Protein 3LKW (pdb70)

Nearest PDB structures (foldseek):
  3lkw-assembly1_A  TM=1.005E+00  e=9.565E-41  Dengue virus 1 Singapore/S275/1990
  3l6p-assembly1_A  TM=9.968E-01  e=8.324E-35  Dengue virus 1 Singapore/S275/1990
  8co8-assembly1_A-2  TM=8.434E-01  e=1.915E-23  West Nile virus
  2wv9-assembly1_A  TM=9.018E-01  e=1.411E-21  Murray valley encephalitis virus (strain MVE-1-51)
  2ggv-assembly1_B  TM=8.976E-01  e=1.347E-19  West Nile virus

GO terms:
  GO:0039714 cytoplasmic viral factory (C, IDA)
  GO:0046762 viral budding from endoplasmic reticulum membrane (P, IDA)
  GO:0033650 host cell mitochondrion (C, EXP)
  GO:0042025 host cell nucleus (C, EXP)
  GO:0044167 host cell endoplasmic reticulum membrane (C, EXP)
  GO:0055036 virion membrane (C, EXP)
  GO:0005576 extracellular region (C, EXP)
  GO:0030430 host cell cytoplasm (C, EXP)

Solvent-accessible surface area: 12874 Å² total; per-residue (Å²): 203,73,40,49,8,23,10,80,69,29,19,120,42,48,36,86,113,163,18,116,87,42,42,123,70,96,65,118,125,66,58,101,67,154,112,68,54,129,105,128,154,159,180,179,157,61,41,48,79,3,0,0,36,0,14,77,155,45,188,186,28,116,67,19,48,0,0,0,0,5,50,117,23,8,0,0,0,0,44,91,19,9,162,21,33,26,0,41,37,136,72,142,142,35,101,51,66,89,49,12,103,100,84,9,0,1,0,2,60,24,20,3,50,3,140,9,81,42,80,77,46,78,20,0,0,0,2,1,0,17,45,84,131,130,45,84,23,5,23,6,23,6,41,82,37,137,67,109,173,47,95,43,6,14,0,58,14,114,39,130,120,14,2,14,0,0,0,0,0,16,118,118,23,114,4,1,0,0,9,12,53,34,107,96,55,150,96,57,51,57,32,0,22,9,5,41,8,176,13,50,156,168,56,139,165,107,161,64,180,139,222

Foldseek 3Di:
DPLQKEKDAAFAFDDDPPFAEDDPDDFWDWDADPVGDIDGDPPDPAPDWHKIFIWGQDDVGTWGQAMWTDDPRKTKFFCVSDVQPWYDYPNDTWGWDDHDPVLRMTMTPDWAAADDADDQRAWKWFQFDAPPDHTGTYIYHWHWDDDPPDIWTKTFDDGDRNRWHGFIAHNGSGTNATWDDWDADPVGTTITTRRDDDHDDDDDDDDDDDD

B-factor: mean 39.84, std 14.78, range [11.15, 86.65]

Organism: Dengue virus type 1 (strain Nauru/West Pac/1974) (NCBI:txid11059)

Secondary structure (DSSP, 8-state):
--S-EEEEEEE-----TT-EE-SS-----EEE-TTS-EEE----SSPPPEEEEEEEEETTEEEEEEEEEEETTEEEE-HHHHTT--EEETTEEE-EEEEETTTTEEEESSS--------TT--EEEEE--TTS--EEEEE--EEEEETTEEEEEE-----TT-TT-EEE-TTS-EEEES--EEE-TTS-EEEE-B--PPP-----------

Sequence (211 aa):
HMADLSLEKAAEVSWEEEAEHSGASHNILVEVQDDGTMKIKVLWDTPSPGIYRILQRGLLGRSQVGVGVFQEGVFHTMMWHVTRRGAVLMYQGKRLEPSWASVKKDLISYGGGWRFQGSWNAGEEVQVIAVEPGKNPKNVQTAPGTFKTPEGEVGAIALDFKPGTAGSPIVNREGKIVGLYGNGVVTTSGTYVSAIAQAKASQEGPLPEIEDE

Radius of gyration: 18.78 Å; Cα contacts (8 Å, |Δi|>4): 498; chains: 1; bounding box: 47×60×68 Å

Structure (mmCIF, N/CA/C/O backbone):
data_3LKW
#
_entry.id   3LKW
#
_cell.length_a   56.868
_cell.length_b   60.893
_cell.length_c   160.616
_cell.angle_alpha   90.00
_cell.angle_beta   90.00
_cell.angle_gamma   90.00
#
_symmetry.space_group_name_H-M   'I 2 2 2'
#
loop_
_entity.id
_entity.type
_entity.pdbx_description
1 polymer 'fusion protein of nonstructural protein 2B and nonstructural protein 3'
2 non-polymer 'CHLORIDE ION'
3 non-polymer 'CADMIUM ION'
4 non-polymer 'SULFATE ION'
5 non-polymer GLYCEROL
6 water water
#
loop_
_atom_site.group_PDB
_atom_site.id
_atom_site.type_symbol
_atom_site.label_atom_id
_atom_site.label_alt_id
_atom_site.label_comp_id
_atom_site.label_asym_id
_atom_site.label_entity_id
_atom_site.label_seq_id
_atom_site.pdbx_PDB_ins_code
_atom_site.Cartn_x
_atom_site.Cartn_y
_atom_site.Cartn_z
_atom_site.occupancy
_atom_site.B_iso_or_equiv
_atom_site.auth_seq_id
_atom_site.auth_comp_id
_atom_site.auth_asym_id
_atom_site.auth_atom_id
_atom_site.pdbx_PDB_model_num
ATOM 1 N N . HIS A 1 3 ? -24.013 -35.957 41.132 1.00 44.61 3 HIS A N 1
ATOM 2 C CA . HIS A 1 3 ? -23.052 -35.861 42.224 1.00 41.70 3 HIS A CA 1
ATOM 3 C C . HIS A 1 3 ? -21.769 -36.618 41.898 1.00 46.60 3 HIS A C 1
ATOM 4 O O . HIS A 1 3 ? -21.750 -37.474 41.014 1.00 47.72 3 HIS A O 1
ATOM 11 N N . MET A 1 4 ? -20.699 -36.296 42.618 1.00 47.57 4 MET A N 1
ATOM 12 C CA . MET A 1 4 ? -19.411 -36.945 42.407 1.00 47.97 4 MET A CA 1
ATOM 13 C C . MET A 1 4 ? -18.563 -36.173 41.402 1.00 48.44 4 MET A C 1
ATOM 14 O O . MET A 1 4 ? -18.074 -36.738 40.423 1.00 50.40 4 MET A O 1
ATOM 16 N N . ALA A 1 5 ? -18.392 -34.878 41.650 1.00 47.42 5 ALA A N 1
ATOM 17 C CA . ALA A 1 5 ? -17.603 -34.027 40.767 1.00 44.16 5 ALA A CA 1
ATOM 18 C C . ALA A 1 5 ? -17.468 -34.647 39.381 1.00 41.97 5 ALA A C 1
ATOM 19 O O . ALA A 1 5 ? -16.360 -34.808 38.868 1.00 40.89 5 ALA A O 1
ATOM 21 N N . ASP A 1 6 ? -18.601 -34.992 38.779 1.00 37.28 6 ASP A N 1
ATOM 22 C CA . ASP A 1 6 ? -18.611 -35.605 37.433 1.00 33.84 6 ASP A CA 1
ATOM 23 C C . ASP A 1 6 ? -18.358 -34.600 36.297 1.00 32.51 6 ASP A C 1
ATOM 24 O O . ASP A 1 6 ? -18.221 -35.002 35.160 1.00 30.75 6 ASP A O 1
ATOM 29 N N . LEU A 1 7 ? -18.345 -33.296 36.584 1.00 30.46 7 LEU A N 1
ATOM 30 C CA . LEU A 1 7 ? -18.109 -32.276 35.526 1.00 28.95 7 LEU A CA 1
ATOM 31 C C . LEU A 1 7 ? -16.691 -31.660 35.579 1.00 28.38 7 LEU A C 1
ATOM 32 O O . LEU A 1 7 ? -16.253 -31.335 36.660 1.00 30.08 7 LEU A O 1
ATOM 37 N N . SER A 1 8 ? -16.034 -31.478 34.430 1.00 26.15 8 SER A N 1
ATOM 38 C CA . SER A 1 8 ? -14.721 -30.871 34.350 1.00 27.42 8 SER A CA 1
ATOM 39 C C . SER A 1 8 ? -14.685 -29.954 33.198 1.00 25.91 8 SER A C 1
ATOM 40 O O . SER A 1 8 ? -15.550 -30.027 32.337 1.00 25.27 8 SER A O 1
ATOM 43 N N . LEU A 1 9 ? -13.685 -29.064 33.167 1.00 26.84 9 LEU A N 1
ATOM 44 C CA . LEU A 1 9 ? -13.562 -28.045 32.162 1.00 27.34 9 LEU A CA 1
ATOM 45 C C . LEU A 1 9 ? -12.330 -28.189 31.357 1.00 29.57 9 LEU A C 1
ATOM 46 O O . LEU A 1 9 ? -11.304 -28.604 31.877 1.00 31.84 9 LEU A O 1
ATOM 51 N N . GLU A 1 10 ? -12.408 -27.795 30.108 1.00 29.11 10 GLU A N 1
ATOM 52 C CA . GLU A 1 10 ? -11.253 -27.819 29.271 1.00 33.02 10 GLU A CA 1
ATOM 53 C C . GLU A 1 10 ? -11.248 -26.644 28.321 1.00 31.24 10 GLU A C 1
ATOM 54 O O . GLU A 1 10 ? -12.213 -26.444 27.587 1.00 31.67 10 GLU A O 1
ATOM 60 N N . LYS A 1 11 ? -10.163 -25.881 28.300 1.00 30.48 11 LYS A N 1
ATOM 61 C CA . LYS A 1 11 ? -10.105 -24.690 27.483 1.00 31.04 11 LYS A CA 1
ATOM 62 C C . LYS A 1 11 ? -10.146 -25.006 26.020 1.00 31.78 11 LYS A C 1
ATOM 63 O O . LYS A 1 11 ? -9.580 -26.004 25.597 1.00 32.45 11 LYS A O 1
ATOM 69 N N . ALA A 1 12 ? -10.854 -24.194 25.229 1.00 31.59 12 ALA A N 1
ATOM 70 C CA . ALA A 1 12 ? -11.018 -24.470 23.808 1.00 33.55 12 ALA A CA 1
ATOM 71 C C . ALA A 1 12 ? -10.691 -23.271 22.951 1.00 34.37 12 ALA A C 1
ATOM 72 O O . ALA A 1 12 ? -10.354 -23.437 21.812 1.00 35.26 12 ALA A O 1
ATOM 74 N N . ALA A 1 13 ? -10.832 -22.054 23.457 1.00 34.39 13 ALA A N 1
ATOM 75 C CA . ALA A 1 13 ? -10.697 -20.858 22.576 1.00 35.14 13 ALA A CA 1
ATOM 76 C C . ALA A 1 13 ? -10.638 -19.586 23.389 1.00 36.21 13 ALA A C 1
ATOM 77 O O . ALA A 1 13 ? -10.919 -19.615 24.604 1.00 35.42 13 ALA A O 1
ATOM 79 N N . GLU A 1 14 ? -10.313 -18.483 22.705 1.00 37.55 14 GLU A N 1
ATOM 80 C CA . GLU A 1 14 ? -10.396 -17.127 23.293 1.00 39.00 14 GLU A CA 1
ATOM 81 C C . GLU A 1 14 ? -11.540 -16.372 22.648 1.00 37.44 14 GLU A C 1
ATOM 82 O O . GLU A 1 14 ? -11.999 -16.749 21.563 1.00 36.88 14 GLU A O 1
ATOM 88 N N . VAL A 1 15 ? -12.048 -15.362 23.348 1.00 34.92 15 VAL A N 1
ATOM 89 C CA . VAL A 1 15 ? -13.193 -14.609 22.891 1.00 34.23 15 VAL A CA 1
ATOM 90 C C . VAL A 1 15 ? -12.695 -13.472 21.949 1.00 36.59 15 VAL A C 1
ATOM 91 O O . VAL A 1 15 ? -11.843 -12.691 22.358 1.00 35.72 15 VAL A O 1
ATOM 95 N N . SER A 1 16 ? -13.230 -13.370 20.736 1.00 37.38 16 SER A N 1
ATOM 96 C CA . SER A 1 16 ? -12.984 -12.217 19.864 1.00 39.92 16 SER A CA 1
ATOM 97 C C . SER A 1 16 ? -13.991 -12.214 18.751 1.00 40.23 16 SER A C 1
ATOM 98 O O . SER A 1 16 ? -14.601 -13.255 18.454 1.00 39.55 16 SER A O 1
ATOM 101 N N . TRP A 1 17 ? -14.223 -11.028 18.191 1.00 40.43 17 TRP A N 1
ATOM 102 C CA . TRP A 1 17 ? -14.914 -10.850 16.927 1.00 41.44 17 TRP A CA 1
ATOM 103 C C . TRP A 1 17 ? -13.965 -11.228 15.798 1.00 44.57 17 TRP A C 1
ATOM 104 O O . TRP A 1 17 ? -12.751 -11.012 15.918 1.00 46.57 17 TRP A O 1
ATOM 11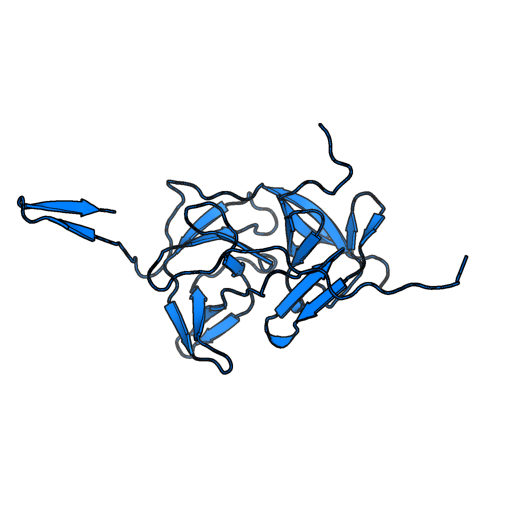5 N N . GLU A 1 18 ? -14.487 -11.834 14.730 1.00 46.12 18 GLU A N 1
ATOM 116 C CA . GLU A 1 18 ? -13.683 -12.204 13.586 1.00 48.71 18 GLU A CA 1
ATOM 117 C C . GLU A 1 18 ? -14.205 -11.454 12.395 1.00 49.50 18 GLU A C 1
ATOM 118 O O . GLU A 1 18 ? -15.323 -11.690 11.955 1.00 48.71 18 GLU A O 1
ATOM 124 N N . GLU A 1 19 ? -13.394 -10.542 11.869 1.00 51.72 19 GLU A N 1
ATOM 125 C CA . GLU A 1 19 ? -13.781 -9.747 10.710 1.00 54.73 19 GLU A CA 1
ATOM 126 C C . GLU A 1 19 ? -13.653 -10.555 9.424 1.00 54.84 19 GLU A C 1
ATOM 127 O O . GLU A 1 19 ? -12.656 -10.449 8.709 1.00 56.42 19 GLU A O 1
ATOM 133 N N . GLU A 1 20 ? -14.669 -11.362 9.136 1.00 54.60 20 GLU A N 1
ATOM 134 C CA . GLU A 1 20 ? -14.671 -12.196 7.941 1.00 54.62 20 GLU A CA 1
ATOM 135 C C . GLU A 1 20 ? -15.400 -13.510 8.197 1.00 53.01 20 GLU A C 1
ATOM 136 O O . GLU A 1 20 ? -15.771 -14.219 7.261 1.00 52.15 20 GLU A O 1
ATOM 142 N N . ALA A 1 21 ? -15.603 -13.828 9.471 1.00 50.42 21 ALA A N 1
ATOM 143 C CA . ALA A 1 21 ? -16.291 -15.055 9.855 1.00 48.27 21 ALA A CA 1
ATOM 144 C C . ALA A 1 21 ? -17.509 -15.299 8.971 1.00 46.85 21 ALA A C 1
ATOM 145 O O . ALA A 1 21 ? -18.097 -14.360 8.435 1.00 43.94 21 ALA A O 1
ATOM 147 N N . GLU A 1 22 ? -17.881 -16.566 8.822 1.00 44.95 22 GLU A N 1
ATOM 148 C CA . GLU A 1 22 ? -19.024 -16.935 8.002 1.00 45.53 22 GLU A CA 1
ATOM 149 C C . GLU A 1 22 ? -20.297 -16.258 8.532 1.00 43.75 22 GLU A C 1
ATOM 150 O O . GLU A 1 22 ? -20.444 -16.152 9.753 1.00 43.19 22 GLU A O 1
ATOM 156 N N . HIS A 1 23 ? -21.188 -15.801 7.648 1.00 41.18 23 HIS A N 1
ATOM 157 C CA . HIS A 1 23 ? -22.512 -15.316 8.053 1.00 40.98 23 HIS A CA 1
ATOM 158 C C . HIS A 1 23 ? -23.486 -16.479 7.902 1.00 41.67 23 HIS A C 1
ATOM 159 O O . HIS A 1 23 ? -23.369 -17.267 6.965 1.00 41.05 23 HIS A O 1
ATOM 166 N N . SER A 1 24 ? -24.477 -16.582 8.768 1.00 42.58 24 SER A N 1
ATOM 167 C CA . SER A 1 24 ? -25.495 -17.594 8.525 1.00 45.24 24 SER A CA 1
ATOM 168 C C . SER A 1 24 ? -26.808 -17.076 8.993 1.00 46.46 24 SER A C 1
ATOM 169 O O . SER A 1 24 ? -26.865 -16.342 9.986 1.00 47.49 24 SER A O 1
ATOM 172 N N . GLY A 1 25 ? -27.872 -17.438 8.277 1.00 48.12 25 GLY A N 1
ATOM 173 C CA . GLY A 1 25 ? -29.248 -16.953 8.566 1.00 49.18 25 GLY A CA 1
ATOM 174 C C . GLY A 1 25 ? -30.032 -16.644 7.288 1.00 49.99 25 GLY A C 1
ATOM 175 O O . GLY A 1 25 ? -29.454 -16.440 6.219 1.00 50.32 25 GLY A O 1
ATOM 176 N N . ALA A 1 26 ? -31.355 -16.604 7.379 1.00 50.76 26 ALA A N 1
ATOM 177 C CA . ALA A 1 26 ? -32.161 -16.226 6.200 1.00 52.03 26 ALA A CA 1
ATOM 178 C C . ALA A 1 26 ? -31.983 -14.752 5.721 1.00 52.34 26 ALA A C 1
ATOM 179 O O . ALA A 1 26 ? -32.513 -14.375 4.661 1.00 52.90 26 ALA A O 1
ATOM 181 N N . SER A 1 27 ? -31.240 -13.939 6.486 1.00 51.58 27 SER A N 1
ATOM 182 C CA . SER A 1 27 ? -31.175 -12.502 6.222 1.00 50.09 27 SER A CA 1
ATOM 183 C C . SER A 1 27 ? -30.133 -11.769 7.036 1.00 48.91 27 SER A C 1
ATOM 184 O O . SER A 1 27 ? -29.645 -12.263 8.074 1.00 49.70 27 SER A O 1
ATOM 187 N N . HIS A 1 28 ? -29.854 -10.548 6.570 1.00 46.55 28 HIS A N 1
ATOM 188 C CA . HIS A 1 28 ? -28.706 -9.735 6.938 1.00 43.09 28 HIS A CA 1
ATOM 189 C C . HIS A 1 28 ? -29.165 -8.318 7.250 1.00 41.70 28 HIS A C 1
ATOM 190 O O . HIS A 1 28 ? -30.087 -7.838 6.622 1.00 40.64 28 HIS A O 1
ATOM 197 N N . ASN A 1 29 ? -28.558 -7.690 8.261 1.00 38.82 29 ASN A N 1
ATOM 198 C CA . ASN A 1 29 ? -28.889 -6.308 8.618 1.00 37.14 29 ASN A CA 1
ATOM 199 C C . ASN A 1 29 ? -27.662 -5.503 8.392 1.00 36.08 29 ASN A C 1
ATOM 200 O O . ASN A 1 29 ? -26.640 -5.816 8.957 1.00 34.67 29 ASN A O 1
ATOM 205 N N . ILE A 1 30 ? -27.748 -4.509 7.507 1.00 35.20 30 ILE A N 1
ATOM 206 C CA . ILE A 1 30 ? -26.556 -3.784 7.039 1.00 35.73 30 ILE A CA 1
ATOM 207 C C . ILE A 1 30 ? -26.829 -2.259 7.173 1.00 35.17 30 ILE A C 1
ATOM 208 O O . ILE A 1 30 ? -27.844 -1.730 6.690 1.00 34.82 30 ILE A O 1
ATOM 213 N N . LEU A 1 31 ? -25.970 -1.596 7.920 1.00 34.85 31 LEU A N 1
ATOM 214 C CA . LEU A 1 31 ? -26.195 -0.164 8.193 1.00 34.33 31 LEU A CA 1
ATOM 215 C C . LEU A 1 31 ? -25.555 0.577 7.056 1.00 32.08 31 LEU A C 1
ATOM 216 O O . LEU A 1 31 ? -24.375 0.414 6.831 1.00 32.18 31 LEU A O 1
ATOM 221 N N . VAL A 1 32 ? -26.329 1.392 6.360 1.00 33.64 32 VAL A N 1
ATOM 222 C CA . VAL A 1 32 ? -25.786 2.181 5.232 1.00 34.69 32 VAL A CA 1
ATOM 223 C C . VAL A 1 32 ? -25.758 3.693 5.594 1.00 36.05 32 VAL A C 1
ATOM 224 O O . VAL A 1 32 ? -26.720 4.213 6.162 1.00 37.59 32 VAL A O 1
ATOM 228 N N . GLU A 1 33 ? -24.663 4.381 5.279 1.00 37.88 33 GLU A N 1
ATOM 229 C CA . GLU A 1 33 ? -24.592 5.824 5.495 1.00 40.96 33 GLU A CA 1
ATOM 230 C C . GLU A 1 33 ? -24.650 6.509 4.142 1.00 41.69 33 GLU A C 1
ATOM 231 O O . GLU A 1 33 ? -23.833 6.235 3.259 1.00 40.92 33 GLU A O 1
ATOM 237 N N . VAL A 1 34 ? -25.625 7.372 3.994 1.00 42.73 34 VAL A N 1
ATOM 238 C CA . VAL A 1 34 ? -25.780 8.152 2.794 1.00 46.60 34 VAL A CA 1
ATOM 239 C C . VAL A 1 34 ? -25.330 9.601 3.068 1.00 48.92 34 VAL A C 1
ATOM 240 O O . VAL A 1 34 ? -25.730 10.177 4.058 1.00 48.51 34 VAL A O 1
ATOM 244 N N . GLN A 1 35 ? -24.521 10.183 2.194 1.00 52.61 35 GLN A N 1
ATOM 245 C CA . GLN A 1 35 ? -24.173 11.620 2.321 1.00 56.93 35 GLN A CA 1
ATOM 246 C C . GLN A 1 35 ? -24.791 12.525 1.273 1.00 58.80 35 GLN A C 1
ATOM 247 O O . GLN A 1 35 ? -25.065 12.093 0.133 1.00 60.48 35 GLN A O 1
ATOM 253 N N . ASP A 1 36 ? -24.988 13.793 1.654 1.00 62.12 36 ASP A N 1
ATOM 254 C CA . ASP A 1 36 ? -25.205 14.924 0.696 1.00 63.34 36 ASP A CA 1
ATOM 255 C C . ASP A 1 36 ? -24.322 14.872 -0.579 1.00 63.39 36 ASP A C 1
ATOM 256 O O . ASP A 1 36 ? -24.844 14.963 -1.696 1.00 63.95 36 ASP A O 1
ATOM 261 N N . ASP A 1 37 ? -23.012 14.674 -0.428 1.00 63.51 37 ASP A N 1
ATOM 262 C CA . ASP A 1 37 ? -22.109 14.662 -1.588 1.00 64.23 37 ASP A CA 1
ATOM 263 C C . ASP A 1 37 ? -22.384 13.545 -2.625 1.00 64.37 37 ASP A C 1
ATOM 264 O O . ASP A 1 37 ? -21.745 13.484 -3.685 1.00 64.36 37 ASP A O 1
ATOM 269 N N . GLY A 1 38 ? -23.355 12.682 -2.331 1.00 64.84 38 GLY A N 1
ATOM 270 C CA . GLY A 1 38 ? -23.727 11.586 -3.245 1.00 64.94 38 GLY A CA 1
ATOM 271 C C . GLY A 1 38 ? -23.026 10.254 -2.988 1.00 64.96 38 GLY A C 1
ATOM 272 O O . GLY A 1 38 ? -23.210 9.282 -3.744 1.00 65.55 38 GLY A O 1
ATOM 273 N N . THR A 1 39 ? -22.216 10.208 -1.931 1.00 63.77 39 THR A N 1
ATOM 274 C CA . THR A 1 39 ? -21.546 8.995 -1.532 1.00 63.07 39 THR A CA 1
ATOM 275 C C . THR A 1 39 ? -22.529 8.138 -0.712 1.00 61.64 39 THR A C 1
ATOM 276 O O . THR A 1 39 ? -23.356 8.658 0.042 1.00 60.90 39 THR A O 1
ATOM 280 N N . MET A 1 40 ? -22.461 6.829 -0.931 1.00 59.81 40 MET A N 1
ATOM 281 C CA . MET A 1 40 ? -23.120 5.870 -0.092 1.00 58.20 40 MET A CA 1
ATOM 282 C C . MET A 1 40 ? -22.031 4.927 0.375 1.00 57.63 40 MET A C 1
ATOM 283 O O . MET A 1 40 ? -21.182 4.527 -0.401 1.00 57.75 40 MET A O 1
ATOM 288 N N . LYS A 1 41 ? -22.051 4.599 1.657 1.00 56.92 41 LYS A N 1
ATOM 289 C CA . LYS A 1 41 ? -21.001 3.813 2.301 1.00 56.97 41 LYS A CA 1
ATOM 290 C C . LYS A 1 41 ? -21.665 2.711 3.131 1.00 56.10 41 LYS A C 1
ATOM 291 O O . LYS A 1 41 ? -22.672 2.968 3.789 1.00 53.98 41 LYS A O 1
ATOM 297 N N . ILE A 1 42 ? -21.094 1.510 3.131 1.00 56.25 42 ILE A N 1
ATOM 298 C CA . ILE A 1 42 ? -21.402 0.556 4.198 1.00 57.69 42 ILE A CA 1
ATOM 299 C C . ILE A 1 42 ? -20.693 1.022 5.491 1.00 58.67 42 ILE A C 1
ATOM 300 O O . ILE A 1 42 ? -19.475 1.253 5.479 1.00 58.83 42 ILE A O 1
ATOM 305 N N . LYS A 1 43 ? -21.442 1.193 6.587 1.00 59.65 43 LYS A N 1
ATOM 306 C CA . LYS A 1 43 ? -20.840 1.665 7.858 1.00 60.95 43 LYS A CA 1
ATOM 307 C C . LYS A 1 43 ? -20.111 0.565 8.651 1.00 61.96 43 LYS A C 1
ATOM 308 O O . LYS A 1 43 ? -20.393 -0.635 8.513 1.00 62.77 43 LYS A O 1
ATOM 314 N N . VAL A 1 63 ? 3.065 -10.449 33.107 1.00 37.35 63 VAL A N 1
ATOM 315 C CA . VAL A 1 63 ? 2.632 -11.024 34.483 1.00 36.94 63 VAL A CA 1
ATOM 316 C C . VAL A 1 63 ? 1.666 -12.184 34.340 1.00 36.35 63 VAL A C 1
ATOM 317 O O . VAL A 1 63 ? 0.672 -12.072 33.625 1.00 38.31 63 VAL A O 1
ATOM 321 N N . LEU A 1 64 ? 1.927 -13.290 35.032 1.00 35.91 64 LEU A N 1
ATOM 322 C CA . LEU A 1 64 ? 0.926 -14.375 35.120 1.00 35.58 64 LEU A CA 1
ATOM 323 C C . LEU A 1 64 ? -0.019 -14.077 36.291 1.00 34.27 64 LEU A C 1
ATOM 324 O O . LEU A 1 64 ? 0.451 -13.897 37.399 1.00 33.24 64 LEU A O 1
ATOM 329 N N . TRP A 1 65 ? -1.325 -14.036 36.062 1.00 31.31 65 TRP A N 1
ATOM 330 C CA . TRP A 1 65 ? -2.292 -13.860 37.155 1.00 30.95 65 TRP A CA 1
ATOM 331 C C . TRP A 1 65 ? -2.718 -15.224 37.697 1.00 31.14 65 TRP A C 1
ATOM 332 O O . TRP A 1 65 ? -2.791 -16.225 36.945 1.00 32.04 65 TRP A O 1
ATOM 343 N N . ASP A 1 66 ? -2.930 -15.281 38.997 1.00 29.57 66 ASP A N 1
ATOM 344 C CA . ASP A 1 66 ? -3.413 -16.462 39.735 1.00 33.01 66 ASP A CA 1
ATOM 345 C C . ASP A 1 66 ? -4.935 -16.484 39.566 1.00 34.69 66 ASP A C 1
ATOM 346 O O . ASP A 1 66 ? -5.681 -16.268 40.507 1.00 38.11 66 ASP A O 1
ATOM 351 N N . THR A 1 67 ? -5.388 -16.761 38.371 1.00 35.37 67 THR A N 1
ATOM 352 C CA . THR A 1 67 ? -6.779 -16.739 38.066 1.00 37.24 67 THR A CA 1
ATOM 353 C C . THR A 1 67 ? -6.912 -17.630 36.806 1.00 36.98 67 THR A C 1
ATOM 354 O O . THR A 1 67 ? -6.007 -17.681 35.952 1.00 36.40 67 THR A O 1
ATOM 358 N N . PRO A 1 68 ? -7.999 -18.357 36.692 1.00 36.37 68 PRO A N 1
ATOM 359 C CA . PRO A 1 68 ? -8.197 -19.221 35.548 1.00 35.25 68 PRO A CA 1
ATOM 360 C C . PRO A 1 68 ? -8.059 -18.452 34.264 1.00 34.67 68 PRO A C 1
ATOM 361 O O . PRO A 1 68 ? -8.518 -17.368 34.161 1.00 33.02 68 PRO A O 1
ATOM 365 N N . SER A 1 69 ? -7.405 -19.026 33.288 1.00 34.60 69 SER A N 1
ATOM 366 C CA . SER A 1 69 ? -7.203 -18.337 32.053 1.00 35.92 69 SER A CA 1
ATOM 367 C C . SER A 1 69 ? -8.508 -17.967 31.382 1.00 36.93 69 SER A C 1
ATOM 368 O O . SER A 1 69 ? -9.373 -18.785 31.235 1.00 37.35 69 SER A O 1
ATOM 371 N N . PRO A 1 70 ? -8.626 -16.725 30.984 1.00 37.09 70 PRO A N 1
ATOM 372 C CA . PRO A 1 70 ? -9.838 -16.212 30.379 1.00 37.09 70 PRO A CA 1
ATOM 373 C C . PRO A 1 70 ? -10.135 -16.904 29.082 1.00 37.24 70 PRO A C 1
ATOM 374 O O . PRO A 1 70 ? -9.202 -17.120 28.345 1.00 36.17 70 PRO A O 1
ATOM 378 N N . GLY A 1 71 ? -11.381 -17.248 28.816 1.00 27.31 71 GLY A N 1
ATOM 379 C CA . GLY A 1 71 ? -11.668 -17.758 27.488 1.00 27.62 71 GLY A CA 1
ATOM 380 C C . GLY A 1 71 ? -12.917 -18.616 27.452 1.00 28.31 71 GLY A C 1
ATOM 381 O O . GLY A 1 71 ? -13.806 -18.472 28.291 1.00 25.91 71 GLY A O 1
ATOM 382 N N . ILE A 1 72 ? -12.984 -19.514 26.475 1.00 27.65 72 ILE A N 1
ATOM 383 C CA . ILE A 1 72 ? -14.114 -20.390 26.328 1.00 26.71 72 ILE A CA 1
ATOM 384 C C . ILE A 1 72 ? -13.722 -21.832 26.617 1.00 28.14 72 ILE A C 1
ATOM 385 O O . ILE A 1 72 ? -12.735 -22.290 26.125 1.00 27.31 72 ILE A O 1
ATOM 390 N N . TYR A 1 73 ? -14.518 -22.512 27.416 1.00 25.35 73 TYR A N 1
ATOM 391 C CA . TYR A 1 73 ? -14.246 -23.851 27.893 1.00 26.66 73 TYR A CA 1
ATOM 392 C C . TYR A 1 73 ? -15.372 -24.851 27.623 1.00 27.14 73 TYR A C 1
ATOM 393 O O . TYR A 1 73 ? -16.516 -24.500 27.682 1.00 25.01 73 TYR A O 1
ATOM 402 N N . ARG A 1 74 ? -15.032 -26.098 27.342 1.00 26.16 74 ARG A N 1
ATOM 403 C CA . ARG A 1 74 ? -16.035 -27.151 27.186 1.00 24.72 74 ARG A CA 1
ATOM 404 C C . ARG A 1 74 ? -16.333 -27.655 28.543 1.00 24.10 74 ARG A C 1
ATOM 405 O O . ARG A 1 74 ? -15.421 -27.801 29.386 1.00 26.55 74 ARG A O 1
ATOM 413 N N . ILE A 1 75 ? -17.575 -27.999 28.793 1.00 23.42 75 ILE A N 1
ATOM 414 C CA . ILE A 1 75 ? -17.966 -28.609 30.058 1.00 23.02 75 ILE A CA 1
ATOM 415 C C . ILE A 1 75 ? -18.208 -30.087 29.761 1.00 25.17 75 ILE A C 1
ATOM 416 O O . ILE A 1 75 ? -19.061 -30.373 28.905 1.00 24.25 75 ILE A O 1
ATOM 421 N N . LEU A 1 76 ? -17.556 -30.993 30.516 1.00 25.71 76 LEU A N 1
ATOM 422 C CA . LEU A 1 76 ? -17.422 -32.400 30.148 1.00 26.65 76 LEU A CA 1
ATOM 423 C C . LEU A 1 76 ? -17.888 -33.285 31.282 1.00 27.92 76 LEU A C 1
ATOM 424 O O . LEU A 1 76 ? -17.542 -33.056 32.452 1.00 28.79 76 LEU A O 1
ATOM 429 N N . GLN A 1 77 ? -18.672 -34.315 30.958 1.00 27.69 77 GLN A N 1
ATOM 430 C CA . GLN A 1 77 ? -19.190 -35.184 31.940 1.00 29.08 77 GLN A CA 1
ATOM 431 C C . GLN A 1 77 ? -18.510 -36.543 31.636 1.00 31.80 77 GLN A C 1
ATOM 432 O O . GLN A 1 77 ? -18.517 -36.975 30.515 1.00 31.19 77 GLN A O 1
ATOM 438 N N . ARG A 1 78 ? -17.972 -37.196 32.647 1.00 34.10 78 ARG A N 1
ATOM 439 C CA . ARG A 1 78 ? -17.275 -38.438 32.427 1.00 39.27 78 ARG A CA 1
ATOM 440 C C . ARG A 1 78 ? -18.304 -39.544 32.639 1.00 40.24 78 ARG A C 1
ATOM 441 O O . ARG A 1 78 ? -18.961 -39.591 33.698 1.00 38.02 78 ARG A O 1
ATOM 449 N N . GLY A 1 79 ? -18.503 -40.363 31.617 1.00 42.44 79 GLY A N 1
ATOM 450 C CA . GLY A 1 79 ? -19.113 -41.654 31.883 1.00 46.39 79 GLY A CA 1
ATOM 451 C C . GLY A 1 79 ? -18.278 -42.792 31.299 1.00 48.78 79 GLY A C 1
ATOM 452 O O . GLY A 1 79 ? -17.032 -42.703 31.204 1.00 47.65 79 GLY A O 1
ATOM 453 N N . LEU A 1 80 ? -19.001 -43.840 30.895 1.00 51.02 80 LEU A N 1
ATOM 454 C CA . LEU A 1 80 ? -18.441 -45.039 30.279 1.00 53.01 80 LEU A CA 1
ATOM 455 C C . LEU A 1 80 ? -17.914 -44.784 28.877 1.00 53.48 80 LEU A C 1
ATOM 456 O O . LEU A 1 80 ? -16.943 -45.441 28.459 1.00 54.86 80 LEU A O 1
ATOM 461 N N . LEU A 1 81 ? -18.441 -43.834 28.133 1.00 52.36 81 LEU A N 1
ATOM 462 C CA . LEU A 1 81 ? -17.888 -43.650 26.789 1.00 51.71 81 LEU A CA 1
ATOM 463 C C . LEU A 1 81 ? -16.701 -42.695 26.717 1.00 50.28 81 LEU A C 1
ATOM 464 O O . LEU A 1 81 ? -16.166 -42.423 25.673 1.00 49.75 81 LEU A O 1
ATOM 469 N N . GLY A 1 82 ? -16.296 -42.233 27.871 1.00 49.31 82 GLY A N 1
ATOM 470 C CA . GLY A 1 82 ? -15.242 -41.224 27.979 1.00 48.33 82 GLY A CA 1
ATOM 471 C C . GLY A 1 82 ? -15.865 -39.901 28.455 1.00 46.78 82 GLY A C 1
ATOM 472 O O . GLY A 1 82 ? -16.755 -39.902 29.345 1.00 48.43 82 GLY A O 1
ATOM 473 N N . ARG A 1 83 ? -15.421 -38.771 27.896 1.00 42.98 83 ARG A N 1
ATOM 474 C CA . ARG A 1 83 ? -15.912 -37.495 28.402 1.00 39.98 83 ARG A CA 1
ATOM 475 C C . ARG A 1 83 ? -16.845 -36.937 27.370 1.00 37.88 83 ARG A C 1
ATOM 476 O O . ARG A 1 83 ? -16.476 -36.773 26.221 1.00 38.07 83 ARG A O 1
ATOM 484 N N . SER A 1 84 ? -18.095 -36.726 27.741 1.00 33.76 84 SER A N 1
ATOM 485 C CA . SER A 1 84 ? -19.022 -36.189 26.751 1.00 32.25 84 SER A CA 1
ATOM 486 C C . SER A 1 84 ? -19.218 -34.640 27.034 1.00 29.32 84 SER A C 1
ATOM 487 O O . SER A 1 84 ? -19.263 -34.253 28.194 1.00 28.53 84 SER A O 1
ATOM 490 N N . GLN A 1 85 ? -19.357 -33.809 26.012 1.00 26.54 85 GLN A N 1
ATOM 491 C CA . GLN A 1 85 ? -19.494 -32.355 26.229 1.00 26.97 85 GLN A CA 1
ATOM 492 C C . GLN A 1 85 ? -20.981 -32.049 26.446 1.00 26.12 85 GLN A C 1
ATOM 493 O O . GLN A 1 85 ? -21.818 -32.259 25.550 1.00 26.86 85 GLN A O 1
ATOM 499 N N . VAL A 1 86 ? -21.314 -31.586 27.644 1.00 24.13 86 VAL A N 1
ATOM 500 C CA . VAL A 1 86 ? -22.689 -31.244 27.932 1.00 23.55 86 VAL A CA 1
ATOM 501 C C . VAL A 1 86 ? -22.967 -29.718 27.731 1.00 25.20 86 VAL A C 1
ATOM 502 O O . VAL A 1 86 ? -24.113 -29.321 27.690 1.00 23.71 86 VAL A O 1
ATOM 506 N N . GLY A 1 87 ? -21.934 -28.893 27.570 1.00 24.85 87 GLY A N 1
ATOM 507 C CA . GLY A 1 87 ? -22.171 -27.419 27.394 1.00 23.90 87 GLY A CA 1
ATOM 508 C C . GLY A 1 87 ? -20.831 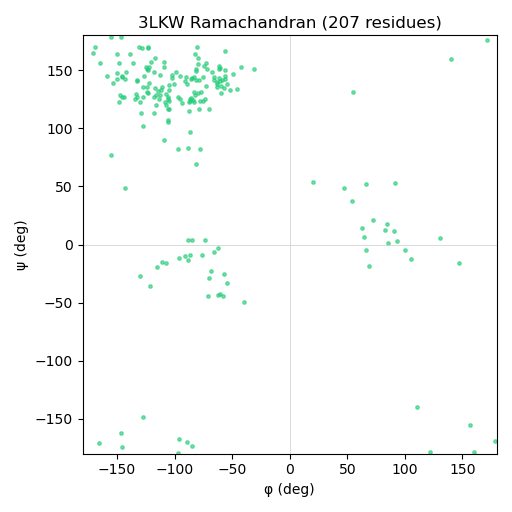-26.735 27.279 1.00 22.70 87 GLY A C 1
ATOM 509 O O . GLY A 1 87 ? -19.760 -27.383 27.140 1.00 21.80 87 GLY A O 1
ATOM 510 N N . VAL A 1 88 ? -20.875 -25.416 27.350 1.00 22.57 88 VAL A N 1
ATOM 511 C CA . VAL A 1 88 ? -19.709 -24.532 27.115 1.00 21.90 88 VAL A CA 1
ATOM 512 C C . VAL A 1 88 ? -19.868 -23.364 28.154 1.00 22.52 88 VAL A C 1
ATOM 513 O O . VAL A 1 88 ? -21.005 -23.026 28.533 1.00 21.76 88 VAL A O 1
ATOM 517 N N . GLY A 1 89 ? -18.761 -22.800 28.637 1.00 22.37 89 GLY A N 1
ATOM 518 C CA . GLY A 1 89 ? -18.882 -21.558 29.373 1.00 24.88 89 GLY A CA 1
ATOM 519 C C . GLY A 1 89 ? -17.677 -20.678 29.114 1.00 26.69 89 GLY A C 1
ATOM 520 O O . GLY A 1 89 ? -16.759 -21.065 28.346 1.00 24.97 89 GLY A O 1
ATOM 521 N N . VAL A 1 90 ? -17.627 -19.548 29.836 1.00 26.30 90 VAL A N 1
ATOM 522 C CA . VAL A 1 90 ? -16.596 -18.529 29.576 1.00 26.73 90 VAL A CA 1
ATOM 523 C C . VAL A 1 90 ? -16.023 -18.080 30.920 1.00 27.55 90 VAL A C 1
ATOM 524 O O . VAL A 1 90 ? -16.785 -17.709 31.811 1.00 25.37 90 VAL A O 1
ATOM 528 N N . PHE A 1 91 ? -14.690 -18.178 31.059 1.00 25.95 91 PHE A N 1
ATOM 529 C CA . PHE A 1 91 ? -13.971 -17.438 32.116 1.00 27.82 91 PHE A CA 1
ATOM 530 C C . PHE A 1 91 ? -13.689 -15.985 31.685 1.00 27.15 91 PHE A C 1
ATOM 531 O O . PHE A 1 91 ? -13.214 -15.740 30.610 1.00 26.34 91 PHE A O 1
ATOM 539 N N . GLN A 1 92 ? -14.062 -15.030 32.554 1.00 28.59 92 GLN A N 1
ATOM 540 C CA . GLN A 1 92 ? -13.798 -13.626 32.360 1.00 29.22 92 GLN A CA 1
ATOM 541 C C . GLN A 1 92 ? -13.633 -13.068 33.772 1.00 31.24 92 GLN A C 1
ATOM 542 O O . GLN A 1 92 ? -14.484 -13.264 34.631 1.00 28.38 92 GLN A O 1
ATOM 548 N N . GLU A 1 93 ? -12.475 -12.446 34.052 1.00 32.97 93 GLU A N 1
ATOM 549 C CA . GLU A 1 93 ? -12.184 -11.895 35.374 1.00 32.90 93 GLU A CA 1
ATOM 550 C C . GLU A 1 93 ? -12.327 -12.864 36.501 1.00 33.73 93 GLU A C 1
ATOM 551 O O . GLU A 1 93 ? -12.763 -12.516 37.614 1.00 33.39 93 GLU A O 1
ATOM 557 N N . GLY A 1 94 ? -11.937 -14.106 36.251 1.00 32.61 94 GLY A N 1
ATOM 558 C CA . GLY A 1 94 ? -11.932 -15.063 37.341 1.00 31.44 94 GLY A CA 1
ATOM 559 C C . GLY A 1 94 ? -13.276 -15.717 37.556 1.00 30.74 94 GLY A C 1
ATOM 560 O O . GLY A 1 94 ? -13.436 -16.535 38.423 1.00 32.69 94 GLY A O 1
ATOM 561 N N . VAL A 1 95 ? -14.258 -15.378 36.754 1.00 28.72 95 VAL A N 1
ATOM 562 C CA . VAL A 1 95 ? -15.586 -15.925 37.004 1.00 26.80 95 VAL A CA 1
ATOM 563 C C . VAL A 1 95 ? -15.959 -16.793 35.778 1.00 25.71 95 VAL A C 1
ATOM 564 O O . VAL A 1 95 ? -15.727 -16.389 34.633 1.00 25.61 95 VAL A O 1
ATOM 568 N N . PHE A 1 96 ? -16.498 -17.990 36.051 1.00 26.02 96 PHE A N 1
ATOM 569 C CA . PHE A 1 96 ? -16.950 -18.901 34.963 1.00 25.11 96 PHE A CA 1
ATOM 570 C C . PHE A 1 96 ? -18.464 -18.712 34.725 1.00 25.56 96 PHE A C 1
ATOM 571 O O . PHE A 1 96 ? -19.212 -18.684 35.665 1.00 26.49 96 PHE A O 1
ATOM 579 N N . HIS A 1 97 ? -18.876 -18.414 33.492 1.00 24.27 97 HIS A N 1
ATOM 580 C CA . HIS A 1 97 ? -20.243 -18.104 33.150 1.00 23.27 97 HIS A CA 1
ATOM 581 C C . HIS A 1 97 ? -20.761 -19.236 32.243 1.00 22.98 97 HIS A C 1
ATOM 582 O O . HIS A 1 97 ? -20.195 -19.470 31.189 1.00 22.60 97 HIS A O 1
ATOM 589 N N . THR A 1 98 ? -21.856 -19.862 32.588 1.00 23.62 98 THR A N 1
ATOM 590 C CA . THR A 1 98 ? -22.458 -20.816 31.643 1.00 22.96 98 THR A CA 1
ATOM 591 C C . THR A 1 98 ? -23.980 -20.776 31.803 1.00 22.55 98 THR A C 1
ATOM 592 O O . THR A 1 98 ? -24.567 -19.795 32.371 1.00 23.11 98 THR A O 1
ATOM 596 N N . MET A 1 99 ? -24.673 -21.815 31.309 1.00 22.58 99 MET A N 1
ATOM 597 C CA A MET A 1 99 ? -26.157 -21.884 31.413 0.56 21.04 99 MET A CA 1
ATOM 598 C CA B MET A 1 99 ? -26.138 -21.846 31.433 0.44 21.78 99 MET A CA 1
ATOM 599 C C . MET A 1 99 ? -26.572 -22.725 32.574 1.00 21.82 99 MET A C 1
ATOM 600 O O . MET A 1 99 ? -25.947 -23.769 32.863 1.00 22.97 99 MET A O 1
ATOM 609 N N . TRP A 1 100 ? -27.667 -22.315 33.201 1.00 21.96 100 TRP A N 1
ATOM 610 C CA . TRP A 1 100 ? -28.260 -23.039 34.314 1.00 21.66 100 TRP A CA 1
ATOM 611 C C . TRP A 1 100 ? -28.608 -24.477 33.893 1.00 21.93 100 TRP A C 1
ATOM 612 O O . TRP A 1 100 ? -28.354 -25.391 34.659 1.00 21.33 100 TRP A O 1
ATOM 623 N N . HIS A 1 101 ? -29.196 -24.655 32.727 1.00 22.42 101 HIS A N 1
ATOM 624 C CA . HIS A 1 101 ? -29.631 -26.007 32.347 1.00 23.23 101 HIS A CA 1
ATOM 625 C C . HIS A 1 101 ? -28.471 -26.935 32.093 1.00 23.40 101 HIS A C 1
ATOM 626 O O . HIS A 1 101 ? -28.626 -28.143 32.151 1.00 23.80 101 HIS A O 1
ATOM 633 N N . VAL A 1 102 ? -27.319 -26.370 31.784 1.00 23.35 102 VAL A N 1
ATOM 634 C CA . VAL A 1 102 ? -26.115 -27.213 31.566 1.00 24.85 102 VAL A CA 1
ATOM 635 C C . VAL A 1 102 ? -25.613 -27.818 32.871 1.00 24.60 102 VAL A C 1
ATOM 636 O O . VAL A 1 102 ? -25.332 -29.032 32.962 1.00 26.04 102 VAL A O 1
ATOM 640 N N . THR A 1 103 ? -25.545 -27.054 33.939 1.00 24.84 103 THR A N 1
ATOM 641 C CA . THR A 1 103 ? -24.926 -27.610 35.164 1.00 24.30 103 THR A CA 1
ATOM 642 C C . THR A 1 103 ? -25.835 -27.764 36.325 1.00 25.08 103 THR A C 1
ATOM 643 O O . THR A 1 103 ? -25.521 -28.545 37.258 1.00 24.26 103 THR A O 1
ATOM 647 N N . ARG A 1 104 ? -26.974 -27.050 36.300 1.00 24.80 104 ARG A N 1
ATOM 648 C CA A ARG A 1 104 ? -27.853 -26.930 37.458 0.55 24.36 104 ARG A CA 1
ATOM 649 C CA B ARG A 1 104 ? -27.855 -26.939 37.469 0.45 24.47 104 ARG A CA 1
ATOM 650 C C . ARG A 1 104 ? -27.101 -26.752 38.792 1.00 24.77 104 ARG A C 1
ATOM 651 O O . ARG A 1 104 ? -27.484 -27.324 39.800 1.00 24.82 104 ARG A O 1
ATOM 666 N N . GLY A 1 105 ? -26.030 -25.970 38.777 1.00 26.14 105 GLY A N 1
ATOM 667 C CA . GLY A 1 105 ? -25.306 -25.627 39.989 1.00 26.39 105 GLY A CA 1
ATOM 668 C C . GLY A 1 105 ? -24.301 -26.698 40.410 1.00 27.99 105 GLY A C 1
ATOM 669 O O . GLY A 1 105 ? -23.852 -26.652 41.518 1.00 27.76 105 GLY A O 1
ATOM 670 N N . ALA A 1 106 ? -23.984 -27.678 39.549 1.00 26.99 106 ALA A N 1
ATOM 671 C CA . ALA A 1 106 ? -23.042 -28.769 39.937 1.00 27.38 106 ALA A CA 1
ATOM 672 C C . ALA A 1 106 ? -21.670 -28.148 40.142 1.00 28.79 106 ALA A C 1
ATOM 673 O O . ALA A 1 106 ? -21.294 -27.202 39.419 1.00 28.42 106 ALA A O 1
ATOM 675 N N . VAL A 1 107 ? -20.908 -28.657 41.106 1.00 30.99 107 VAL A N 1
ATOM 676 C CA . VAL A 1 107 ? -19.494 -28.292 41.167 1.00 31.79 107 VAL A CA 1
ATOM 677 C C . VAL A 1 107 ? -18.809 -28.612 39.866 1.00 31.42 107 VAL A C 1
ATOM 678 O O . VAL A 1 107 ? -19.156 -29.593 39.200 1.00 31.76 107 VAL A O 1
ATOM 682 N N . LEU A 1 108 ? -17.854 -27.755 39.495 1.00 29.40 108 LEU A N 1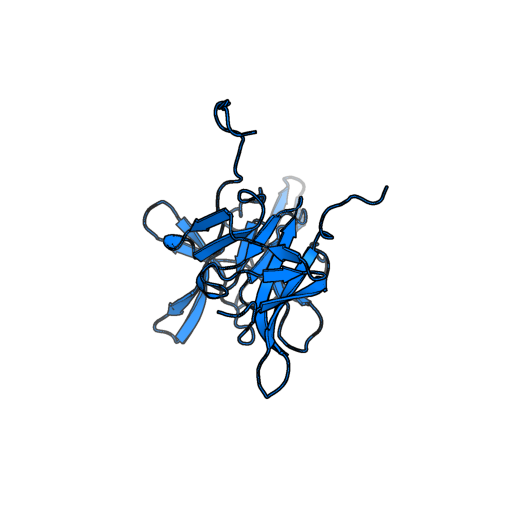
ATOM 683 C CA . LEU A 1 108 ? -17.060 -27.948 38.310 1.00 30.30 108 LEU A CA 1
ATOM 684 C C . LEU A 1 108 ? -15.564 -28.152 38.656 1.00 32.00 108 LEU A C 1
ATOM 685 O O . LEU A 1 108 ? -14.986 -27.380 39.458 1.00 32.71 108 LEU A O 1
ATOM 690 N N . MET A 1 109 ? -14.961 -29.221 38.132 1.00 32.58 109 MET A N 1
ATOM 691 C CA . MET A 1 109 ? -13.518 -29.437 38.391 1.00 34.39 109 MET A CA 1
ATOM 692 C C . MET A 1 109 ? -12.677 -28.692 37.371 1.00 35.01 109 MET A C 1
ATOM 693 O O . MET A 1 109 ? -12.833 -28.878 36.164 1.00 34.55 109 MET A O 1
ATOM 698 N N . TYR A 1 110 ? -11.789 -27.826 37.844 1.00 35.83 110 TYR A N 1
ATOM 699 C CA . TYR A 1 110 ? -10.760 -27.303 36.955 1.00 37.71 110 TYR A CA 1
ATOM 700 C C . TYR A 1 110 ? -9.377 -27.365 37.622 1.00 37.87 110 TYR A C 1
ATOM 701 O O . TYR A 1 110 ? -9.229 -26.864 38.717 1.00 36.43 110 TYR A O 1
ATOM 710 N N . GLN A 1 111 ? -8.405 -27.978 36.945 1.00 40.19 111 GLN A N 1
ATOM 711 C CA . GLN A 1 111 ? -7.011 -28.237 37.499 1.00 41.35 111 GLN A CA 1
ATOM 712 C C . GLN A 1 111 ? -7.039 -28.821 38.873 1.00 40.73 111 GLN A C 1
ATOM 713 O O . GLN A 1 111 ? -6.387 -28.309 39.809 1.00 41.44 111 GLN A O 1
ATOM 719 N N . GLY A 1 112 ? -7.849 -29.855 39.024 1.00 40.66 112 GLY A N 1
ATOM 720 C CA . GLY A 1 112 ? -8.043 -30.469 40.331 1.00 41.64 112 GLY A CA 1
ATOM 721 C C . GLY A 1 112 ? -8.729 -29.641 41.409 1.00 43.21 112 GLY A C 1
ATOM 722 O O . GLY A 1 112 ? -8.985 -30.189 42.504 1.00 43.60 112 GLY A O 1
ATOM 723 N N . LYS A 1 113 ? -9.040 -28.351 41.137 1.00 42.82 113 LYS A N 1
ATOM 724 C CA . LYS A 1 113 ? -9.840 -27.510 42.065 1.00 43.45 113 LYS A CA 1
ATOM 725 C C . LYS A 1 113 ? -11.395 -27.561 41.861 1.00 42.32 113 LYS A C 1
ATOM 726 O O . LYS A 1 113 ? -11.864 -27.505 40.730 1.00 41.12 113 LYS A O 1
ATOM 732 N N . ARG A 1 114 ? -12.154 -27.611 42.967 1.00 41.68 114 ARG A N 1
ATOM 733 C CA . ARG A 1 114 ? -13.616 -27.534 42.965 1.00 41.78 114 ARG A CA 1
ATOM 734 C C . ARG A 1 114 ? -14.071 -26.117 42.726 1.00 41.11 114 ARG A C 1
ATOM 735 O O . ARG A 1 114 ? -13.657 -25.183 43.450 1.00 42.78 114 ARG A O 1
ATOM 743 N N . LEU A 1 115 ? -14.880 -25.887 41.698 1.00 39.19 115 LEU A N 1
ATOM 744 C CA . LEU A 1 115 ? -15.472 -24.530 41.535 1.00 35.79 115 LEU A CA 1
ATOM 745 C C . LEU A 1 115 ? -16.912 -24.619 41.961 1.00 34.10 115 LEU A C 1
ATOM 746 O O . LEU A 1 115 ? -17.668 -25.429 41.413 1.00 32.02 115 LEU A O 1
ATOM 751 N N . GLU A 1 116 ? -17.301 -23.790 42.919 1.00 32.19 116 GLU A N 1
ATOM 752 C CA . GLU A 1 116 ? -18.653 -23.798 43.447 1.00 32.41 116 GLU A CA 1
ATOM 753 C C . GLU A 1 116 ? -19.455 -22.694 42.788 1.00 30.66 116 GLU A C 1
ATOM 754 O O . GLU A 1 116 ? -18.885 -21.674 42.427 1.00 29.01 116 GLU A O 1
ATOM 760 N N . PRO A 1 117 ? -20.776 -22.903 42.619 1.00 28.85 117 PRO A N 1
ATOM 761 C CA . PRO A 1 117 ? -21.580 -21.900 41.963 1.00 28.45 117 PRO A CA 1
ATOM 762 C C . PRO A 1 117 ? -21.765 -20.658 42.897 1.00 28.59 117 PRO A C 1
ATOM 763 O O . PRO A 1 117 ? -21.854 -20.816 44.132 1.00 27.47 117 PRO A O 1
ATOM 767 N N . SER A 1 118 ? -21.925 -19.473 42.335 1.00 26.61 118 SER A N 1
ATOM 768 C CA . SER A 1 118 ? -22.028 -18.303 43.232 1.00 28.10 118 SER A CA 1
ATOM 769 C C . SER A 1 118 ? -23.360 -17.590 42.982 1.00 27.77 118 SER A C 1
ATOM 770 O O . SER A 1 118 ? -23.960 -17.011 43.891 1.00 26.98 118 SER A O 1
ATOM 773 N N . TRP A 1 119 ? -23.808 -17.569 41.741 1.00 24.86 119 TRP A N 1
ATOM 774 C CA . TRP A 1 119 ? -25.034 -16.849 41.426 1.00 24.82 119 TRP A CA 1
ATOM 775 C C . TRP A 1 119 ? -25.789 -17.577 40.325 1.00 24.73 119 TRP A C 1
ATOM 776 O O . TRP A 1 119 ? -25.156 -18.064 39.378 1.00 24.47 119 TRP A O 1
ATOM 787 N N . ALA A 1 120 ? -27.129 -17.582 40.364 1.00 23.37 120 ALA A N 1
ATOM 788 C CA . ALA A 1 120 ? -27.831 -18.246 39.241 1.00 25.44 120 ALA A CA 1
ATOM 789 C C . ALA A 1 120 ? -29.190 -17.609 38.982 1.00 26.61 120 ALA A C 1
ATOM 790 O O . ALA A 1 120 ? -29.824 -17.056 39.922 1.00 28.63 120 ALA A O 1
ATOM 792 N N . SER A 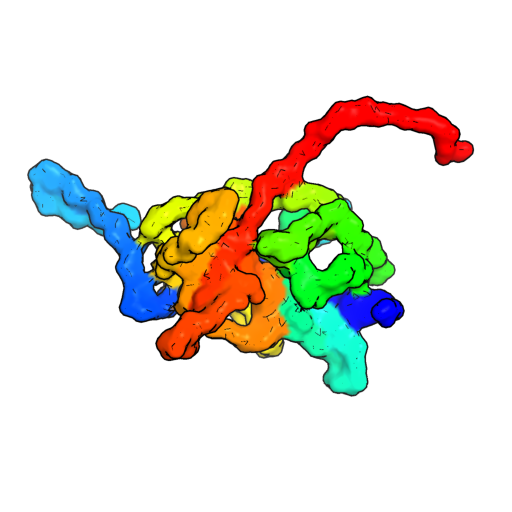1 121 ? -29.579 -17.622 37.713 1.00 27.51 121 SER A N 1
ATOM 793 C CA . SER A 1 121 ? -30.867 -17.168 37.257 1.00 28.74 121 SER A CA 1
ATOM 794 C C . SER A 1 121 ? -31.519 -18.264 36.415 1.00 28.81 121 SER A C 1
ATOM 795 O O . SER A 1 121 ? -31.201 -18.458 35.218 1.00 29.65 121 SER A O 1
ATOM 798 N N . VAL A 1 122 ? -32.451 -18.942 37.048 1.00 29.81 122 VAL A N 1
ATOM 799 C CA . VAL A 1 122 ? -33.250 -19.918 36.366 1.00 30.82 122 VAL A CA 1
ATOM 800 C C . VAL A 1 122 ? -34.048 -19.208 35.256 1.00 30.48 122 VAL A C 1
ATOM 801 O O . VAL A 1 122 ? -34.062 -19.657 34.124 1.00 29.31 122 VAL A O 1
ATOM 805 N N . LYS A 1 123 ? -34.636 -18.038 35.526 1.00 29.16 123 LYS A N 1
ATOM 806 C CA . LYS A 1 123 ? -35.380 -17.370 34.433 1.00 29.78 123 LYS A CA 1
ATOM 807 C C . LYS A 1 123 ? -34.588 -17.007 33.204 1.00 28.71 123 LYS A C 1
ATOM 808 O O . LYS A 1 123 ? -35.068 -17.170 32.083 1.00 30.14 123 LYS A O 1
ATOM 811 N N . LYS A 1 124 ? -33.375 -16.484 33.375 1.00 26.49 124 LYS A N 1
ATOM 812 C CA . LYS A 1 124 ? -32.578 -16.142 32.219 1.00 24.95 124 LYS A CA 1
ATOM 813 C C . LYS A 1 124 ? -31.760 -17.368 31.728 1.00 23.67 124 LYS A C 1
ATOM 814 O O . LYS A 1 124 ? -31.147 -17.290 30.667 1.00 23.21 124 LYS A O 1
ATOM 820 N N . ASP A 1 125 ? -31.774 -18.438 32.518 1.00 23.68 125 ASP A N 1
ATOM 821 C CA . ASP A 1 125 ? -31.015 -19.642 32.224 1.00 22.32 125 ASP A CA 1
ATOM 822 C C . ASP A 1 125 ? -29.522 -19.361 32.310 1.00 21.63 125 ASP A C 1
ATOM 823 O O . ASP A 1 125 ? -28.776 -19.666 31.380 1.00 23.30 125 ASP A O 1
ATOM 828 N N . LEU A 1 126 ? -29.080 -18.777 33.422 1.00 21.60 126 LEU A N 1
ATOM 829 C CA . LEU A 1 126 ? -27.666 -18.446 33.547 1.00 22.52 126 LEU A CA 1
ATOM 830 C C . LEU A 1 126 ? -27.098 -18.801 34.901 1.00 22.29 126 LEU A C 1
ATOM 831 O O . LEU A 1 126 ? -27.868 -18.855 35.871 1.00 24.06 126 LEU A O 1
ATOM 836 N N . ILE A 1 127 ? -25.765 -19.005 34.991 1.00 22.04 127 ILE A N 1
ATOM 837 C CA . ILE A 1 127 ? -25.129 -19.358 36.253 1.00 20.71 127 ILE A CA 1
ATOM 838 C C . ILE A 1 127 ? -23.662 -18.871 36.206 1.00 22.66 127 ILE A C 1
ATOM 839 O O . ILE A 1 127 ? -22.992 -18.964 35.159 1.00 21.70 127 ILE A O 1
ATOM 844 N N . SER A 1 128 ? -23.177 -18.317 37.325 1.00 21.35 128 SER A N 1
ATOM 845 C CA . SER A 1 128 ? -21.776 -17.971 37.431 1.00 23.21 128 SER A CA 1
ATOM 846 C C . SER A 1 128 ? -21.138 -18.634 38.631 1.00 22.93 128 SER A C 1
ATOM 847 O O . SER A 1 128 ? -21.797 -18.906 39.657 1.00 25.24 128 SER A O 1
ATOM 850 N N . TYR A 1 129 ? -19.826 -18.883 38.500 1.00 23.96 129 TYR A N 1
ATOM 851 C CA . TYR A 1 129 ? -19.068 -19.599 39.476 1.00 23.77 129 TYR A CA 1
ATOM 852 C C . TYR A 1 129 ? -17.862 -18.720 39.822 1.00 25.98 129 TYR A C 1
ATOM 853 O O . TYR A 1 129 ? -17.104 -18.350 38.948 1.00 25.13 129 TYR A O 1
ATOM 862 N N . GLY A 1 130 ? -17.687 -18.475 41.120 1.00 28.16 130 GLY A N 1
ATOM 863 C CA . GLY A 1 130 ? -16.509 -17.793 41.672 1.00 31.22 130 GLY A CA 1
ATOM 864 C C . GLY A 1 130 ? -16.746 -16.264 41.745 1.00 31.32 130 GLY A C 1
ATOM 865 O O . GLY A 1 130 ? -15.803 -15.502 41.958 1.00 35.48 130 GLY A O 1
ATOM 866 N N . GLY A 1 131 ? -17.963 -15.794 41.548 1.00 30.79 131 GLY A N 1
ATOM 867 C CA . GLY A 1 131 ? -18.254 -14.333 41.591 1.00 30.31 131 GLY A CA 1
ATOM 868 C C . GLY A 1 131 ? -19.552 -14.058 40.873 1.00 31.27 131 GLY A C 1
ATOM 869 O O . GLY A 1 131 ? -20.179 -14.991 40.348 1.00 30.32 131 GLY A O 1
ATOM 870 N N . GLY A 1 132 ? -19.940 -12.785 40.793 1.00 30.08 132 GLY A N 1
ATOM 871 C CA . GLY A 1 132 ? -21.153 -12.354 40.109 1.00 30.15 132 GLY A CA 1
ATOM 872 C C . GLY A 1 132 ? -20.921 -12.224 38.606 1.00 29.07 132 GLY A C 1
ATOM 873 O O . GLY A 1 132 ? -19.812 -12.244 38.187 1.00 29.43 132 GLY A O 1
ATOM 874 N N . TRP A 1 133 ? -21.979 -12.160 37.822 1.00 29.70 133 TRP A N 1
ATOM 875 C CA . TRP A 1 133 ? -21.897 -12.030 36.355 1.00 31.17 133 TRP A CA 1
ATOM 876 C C . TRP A 1 133 ? -20.995 -10.850 35.932 1.00 33.20 133 TRP A C 1
ATOM 877 O O . TRP A 1 133 ? -21.101 -9.742 36.525 1.00 32.39 133 TRP A O 1
ATOM 888 N N . ARG A 1 134 ? -20.086 -11.080 34.972 1.00 31.88 134 ARG A N 1
ATOM 889 C CA . ARG A 1 134 ? -19.041 -10.083 34.641 1.00 32.62 134 ARG A CA 1
ATOM 890 C C . ARG A 1 134 ? -19.305 -9.419 33.313 1.00 33.09 134 ARG A C 1
ATOM 891 O O . ARG A 1 134 ? -18.695 -8.368 33.030 1.00 31.69 134 ARG A O 1
ATOM 899 N N . PHE A 1 135 ? -20.192 -10.001 32.480 1.00 31.43 135 PHE A N 1
ATOM 900 C CA . PHE A 1 135 ? -20.332 -9.489 31.101 1.00 33.13 135 PHE A CA 1
ATOM 901 C C . PHE A 1 135 ? -21.051 -8.132 31.078 1.00 35.35 135 PHE A C 1
ATOM 902 O O . PHE A 1 135 ? -22.083 -7.937 31.741 1.00 33.67 135 PHE A O 1
ATOM 910 N N . GLN A 1 136 ? -20.505 -7.232 30.259 1.00 37.87 136 GLN A N 1
ATOM 911 C CA . GLN A 1 136 ? -20.977 -5.815 30.178 1.00 39.72 136 GLN A CA 1
ATOM 912 C C . GLN A 1 136 ? -21.665 -5.509 28.847 1.00 38.96 136 GLN A C 1
ATOM 913 O O . GLN A 1 136 ? -22.390 -4.527 28.757 1.00 38.77 136 GLN A O 1
ATOM 919 N N . GLY A 1 137 ? -21.494 -6.375 27.829 1.00 37.83 137 GLY A N 1
ATOM 920 C CA . GLY A 1 137 ? -22.092 -6.131 26.498 1.00 35.93 137 GLY A CA 1
ATOM 921 C C . GLY A 1 137 ? -23.609 -6.061 26.502 1.00 36.23 137 GLY A C 1
ATOM 922 O O . GLY A 1 137 ? -24.289 -6.750 27.236 1.00 36.10 137 GLY A O 1
ATOM 923 N N . SER A 1 138 ? -24.168 -5.201 25.691 1.00 36.85 138 SER A N 1
ATOM 924 C CA . SER A 1 138 ? -25.599 -5.138 25.578 1.00 37.83 138 SER A CA 1
ATOM 925 C C . SER A 1 138 ? -25.867 -5.094 24.097 1.00 38.43 138 SER A C 1
ATOM 926 O O . SER A 1 138 ? -25.269 -4.273 23.394 1.00 39.48 138 SER A O 1
ATOM 929 N N . TRP A 1 139 ? -26.739 -5.950 23.595 1.00 38.11 139 TRP A N 1
ATOM 930 C CA . TRP A 1 139 ? -26.905 -6.031 22.158 1.00 38.41 139 TRP A CA 1
ATOM 931 C C . TRP A 1 139 ? -27.788 -4.838 21.733 1.00 41.17 139 TRP A C 1
ATOM 932 O O . TRP A 1 139 ? -28.745 -4.515 22.425 1.00 40.42 139 TRP A O 1
ATOM 943 N N . ASN A 1 140 ? -27.478 -4.232 20.592 1.00 43.71 140 ASN A N 1
ATOM 944 C CA . ASN A 1 140 ? -28.293 -3.145 20.062 1.00 46.53 140 ASN A CA 1
ATOM 945 C C . ASN A 1 140 ? -29.136 -3.595 18.870 1.00 46.76 140 ASN A C 1
ATOM 946 O O . ASN A 1 140 ? -28.598 -3.972 17.829 1.00 46.91 140 ASN A O 1
ATOM 951 N N . ALA A 1 141 ? -30.456 -3.556 19.028 1.00 46.64 141 ALA A N 1
ATOM 952 C CA . ALA A 1 141 ? -31.367 -3.944 17.955 1.00 47.40 141 ALA A CA 1
ATOM 953 C C . ALA A 1 141 ? -30.746 -3.622 16.602 1.00 47.23 141 ALA A C 1
ATOM 954 O O . ALA A 1 141 ? -29.953 -2.687 16.487 1.00 47.19 141 ALA A O 1
ATOM 956 N N . GLY A 1 142 ? -31.100 -4.392 15.577 1.00 46.36 142 GLY A N 1
ATOM 957 C CA . GLY A 1 142 ? -30.482 -4.198 14.260 1.00 44.16 142 GLY A CA 1
ATOM 958 C C . GLY A 1 142 ? -29.000 -4.547 14.042 1.00 42.82 142 GLY A C 1
ATOM 959 O O . GLY A 1 142 ? -28.573 -4.703 12.917 1.00 43.65 142 GLY A O 1
ATOM 960 N N . GLU A 1 143 ? -28.187 -4.672 15.071 1.00 41.06 143 GLU A N 1
ATOM 961 C CA . GLU A 1 143 ? -26.783 -5.002 14.818 1.00 40.52 143 GLU A CA 1
ATOM 962 C C . GLU A 1 143 ? -26.631 -6.522 14.595 1.00 38.93 143 GLU A C 1
ATOM 963 O O . GLU A 1 143 ? -27.398 -7.317 15.146 1.00 38.09 143 GLU A O 1
ATOM 969 N N . GLU A 1 144 ? -25.654 -6.908 13.787 1.00 37.32 144 GLU A N 1
ATOM 970 C CA . GLU A 1 144 ? -25.286 -8.317 13.677 1.00 34.87 144 GLU A CA 1
ATOM 971 C C . GLU A 1 144 ? -24.381 -8.673 14.847 1.00 34.47 144 GLU A C 1
ATOM 972 O O . GLU A 1 144 ? -23.692 -7.805 15.384 1.00 32.62 144 GLU A O 1
ATOM 978 N N . VAL A 1 145 ? -24.411 -9.939 15.270 1.00 33.28 145 VAL A N 1
ATOM 979 C CA . VAL A 1 145 ? -23.519 -10.427 16.325 1.00 32.43 145 VAL A CA 1
ATOM 980 C C . VAL A 1 145 ? -22.789 -11.701 15.841 1.00 31.98 145 VAL A C 1
ATOM 981 O O . VAL A 1 145 ? -23.141 -12.236 14.796 1.00 33.06 145 VAL A O 1
ATOM 985 N N . GLN A 1 146 ? -21.778 -12.152 16.585 1.00 31.61 146 GLN A N 1
ATOM 986 C CA . GLN A 1 146 ? -21.164 -13.438 16.281 1.00 32.33 146 GLN A CA 1
ATOM 987 C C . GLN A 1 146 ? -21.346 -14.405 17.445 1.00 30.93 146 GLN A C 1
ATOM 988 O O . GLN A 1 146 ? -20.940 -14.104 18.567 1.00 31.04 146 GLN A O 1
ATOM 994 N N . VAL A 1 147 ? -21.881 -15.598 17.160 1.00 30.20 147 VAL A N 1
ATOM 995 C CA . VAL A 1 147 ? -21.751 -16.693 18.132 1.00 27.92 147 VAL A CA 1
ATOM 996 C C . VAL A 1 147 ? -20.424 -17.397 17.979 1.00 28.10 147 VAL A C 1
ATOM 997 O O . VAL A 1 147 ? -20.089 -17.831 16.858 1.00 29.66 147 VAL A O 1
ATOM 1001 N N . ILE A 1 148 ? -19.626 -17.496 19.061 1.00 27.66 148 ILE A N 1
ATOM 1002 C CA . ILE A 1 148 ? -18.421 -18.306 19.016 1.00 26.76 148 ILE A CA 1
ATOM 1003 C C . ILE A 1 148 ? -18.847 -19.762 19.438 1.00 27.34 148 ILE A C 1
ATOM 1004 O O . ILE A 1 148 ? -18.781 -20.137 20.593 1.00 25.60 148 ILE A O 1
ATOM 1009 N N . ALA A 1 149 ? -19.366 -20.509 18.460 1.00 26.33 149 ALA A N 1
ATOM 1010 C CA . ALA A 1 149 ? -19.909 -21.885 18.610 1.00 26.70 149 ALA A CA 1
ATOM 1011 C C . ALA A 1 149 ? -18.769 -22.836 18.869 1.00 27.42 149 ALA A C 1
ATOM 1012 O O . ALA A 1 149 ? -17.852 -22.926 18.038 1.00 29.20 149 ALA A O 1
ATOM 1014 N N . VAL A 1 150 ? -18.750 -23.460 20.032 1.00 26.64 150 VAL A N 1
ATOM 1015 C CA . VAL A 1 150 ? -17.803 -24.486 20.349 1.00 27.23 150 VAL A CA 1
ATOM 1016 C C . VAL A 1 150 ? -18.609 -25.815 20.377 1.00 28.34 150 VAL A C 1
ATOM 1017 O O . VAL A 1 150 ? -19.158 -26.228 21.413 1.00 28.78 150 VAL A O 1
ATOM 1021 N N . GLU A 1 151 ? -18.698 -26.476 19.230 1.00 28.88 151 GLU A N 1
ATOM 1022 C CA . GLU A 1 151 ? -19.460 -27.733 19.143 1.00 29.14 151 GLU A CA 1
ATOM 1023 C C . GLU A 1 151 ? -18.598 -28.909 19.605 1.00 30.26 151 GLU A C 1
ATOM 1024 O O . GLU A 1 151 ? -17.399 -28.915 19.336 1.00 29.53 151 GLU A O 1
ATOM 1030 N N . PRO A 1 152 ? -19.207 -29.917 20.287 1.00 31.55 152 PRO A N 1
ATOM 1031 C CA . PRO A 1 152 ? -18.439 -31.127 20.672 1.00 32.33 152 PRO A CA 1
ATOM 1032 C C . PRO A 1 152 ? -17.575 -31.677 19.520 1.00 33.21 152 PRO A C 1
ATOM 1033 O O . PRO A 1 152 ? -18.038 -31.741 18.410 1.00 32.31 152 PRO A O 1
ATOM 1037 N N . GLY A 1 153 ? -16.304 -32.006 19.794 1.00 34.82 153 GLY A N 1
ATOM 1038 C CA . GLY A 1 153 ? -15.421 -32.570 18.785 1.00 35.73 153 GLY A CA 1
ATOM 1039 C C . GLY A 1 153 ? -15.071 -31.689 17.596 1.00 37.17 153 GLY A C 1
ATOM 1040 O O . GLY A 1 153 ? -14.392 -32.160 16.688 1.00 37.46 153 GLY A O 1
ATOM 1041 N N . LYS A 1 154 ? -15.468 -30.408 17.593 1.00 36.29 154 LYS A N 1
ATOM 1042 C CA . LYS A 1 154 ? -15.105 -29.489 16.476 1.00 36.03 154 LYS A CA 1
ATOM 1043 C C . LYS A 1 154 ? -14.295 -28.286 16.947 1.00 36.22 154 LYS A C 1
ATOM 1044 O O . LYS A 1 154 ? -14.354 -27.879 18.148 1.00 35.42 154 LYS A O 1
ATOM 1050 N N . ASN A 1 155 ? -13.535 -27.680 16.028 1.00 36.95 155 ASN A N 1
ATOM 1051 C CA . ASN A 1 155 ? -12.790 -26.453 16.374 1.00 36.60 155 ASN A CA 1
ATOM 1052 C C . ASN A 1 155 ? -13.804 -25.376 16.608 1.00 35.24 155 ASN A C 1
ATOM 1053 O O . ASN A 1 155 ? -14.838 -25.357 15.917 1.00 33.74 155 ASN A O 1
ATOM 1058 N N . PRO A 1 156 ? -13.500 -24.429 17.520 1.00 35.03 156 PRO A N 1
ATOM 1059 C CA . PRO A 1 156 ? -14.328 -23.222 17.659 1.00 34.72 156 PRO A CA 1
ATOM 1060 C C . PRO A 1 156 ? -14.598 -22.555 16.329 1.00 34.80 156 PRO A C 1
ATOM 1061 O O . PRO A 1 156 ? -13.715 -22.555 15.473 1.00 34.82 156 PRO A O 1
ATOM 1065 N N . LYS A 1 157 ? -15.764 -21.947 16.162 1.00 33.99 157 LYS A N 1
ATOM 1066 C CA . LYS A 1 157 ? -16.053 -21.303 14.904 1.00 36.23 157 LYS A CA 1
ATOM 1067 C C . LYS A 1 157 ? -16.930 -20.074 15.143 1.00 36.18 157 LYS A C 1
ATOM 1068 O O . LYS A 1 157 ? -17.983 -20.191 15.745 1.00 35.76 157 LYS A O 1
ATOM 1074 N N . ASN A 1 158 ? -16.526 -18.925 14.607 1.00 34.96 158 ASN A N 1
ATOM 1075 C CA . ASN A 1 158 ? -17.346 -17.732 14.627 1.00 33.94 158 ASN A CA 1
ATOM 1076 C C . ASN A 1 158 ? -18.450 -17.697 13.547 1.00 33.19 158 ASN A C 1
ATOM 1077 O O . ASN A 1 158 ? -18.187 -17.878 12.357 1.00 33.22 158 ASN A O 1
ATOM 1082 N N . VAL A 1 159 ? -19.682 -17.391 13.955 1.00 31.22 159 VAL A N 1
ATOM 1083 C CA . VAL A 1 159 ? -20.791 -17.345 13.054 1.00 31.07 159 VAL A CA 1
ATOM 1084 C C . VAL A 1 159 ? -21.572 -16.032 13.200 1.00 30.94 159 VAL A C 1
ATOM 1085 O O . VAL A 1 159 ? -22.214 -15.779 14.218 1.00 30.07 159 VAL A O 1
ATOM 1089 N N . GLN A 1 160 ? -21.533 -15.218 12.161 1.00 30.94 160 GLN A N 1
ATOM 1090 C CA . GLN A 1 160 ? -22.249 -13.936 12.146 1.00 31.28 160 GLN A CA 1
ATOM 1091 C C . GLN A 1 160 ? -23.688 -14.037 11.763 1.00 31.18 160 GLN A C 1
ATOM 1092 O O . GLN A 1 160 ? -24.030 -14.603 10.732 1.00 32.84 160 GLN A O 1
ATOM 1098 N N . THR A 1 161 ? -24.552 -13.426 12.552 1.00 29.72 161 THR A N 1
ATOM 1099 C CA . THR A 1 161 ? -25.948 -13.582 12.376 1.00 31.08 161 THR A CA 1
ATOM 1100 C C . THR A 1 161 ? -26.711 -12.310 12.782 1.00 31.55 161 THR A C 1
ATOM 1101 O O . THR A 1 161 ? -26.204 -11.521 13.593 1.00 32.45 161 THR A O 1
ATOM 1105 N N . ALA A 1 162 ? -27.907 -12.108 12.242 1.00 32.29 162 ALA A N 1
ATOM 1106 C CA . ALA A 1 162 ? -28.668 -10.908 12.552 1.00 34.62 162 ALA A CA 1
ATOM 1107 C C . ALA A 1 162 ? -29.795 -11.286 13.483 1.00 34.83 162 ALA A C 1
ATOM 1108 O O . ALA A 1 162 ? -30.758 -11.874 13.029 1.00 35.32 162 ALA A O 1
ATOM 1110 N N . PRO A 1 163 ? -29.715 -10.925 14.757 1.00 34.90 163 PRO A N 1
ATOM 1111 C CA . PRO A 1 163 ? -30.781 -11.429 15.634 1.00 37.71 163 PRO A CA 1
ATOM 1112 C C . PRO A 1 163 ? -32.102 -10.676 15.405 1.00 40.55 163 PRO A C 1
ATOM 1113 O O . PRO A 1 163 ? -32.084 -9.522 14.945 1.00 41.34 163 PRO A O 1
ATOM 1117 N N . GLY A 1 164 ? -33.222 -11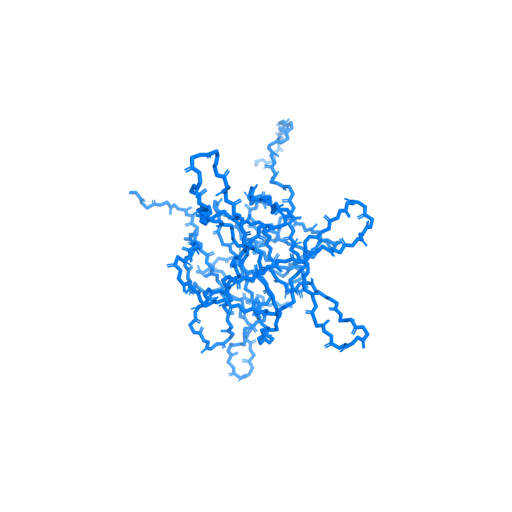.320 15.680 1.00 43.00 164 GLY A N 1
ATOM 1118 C CA . GLY A 1 164 ? -34.500 -10.633 15.706 1.00 46.18 164 GLY A CA 1
ATOM 1119 C C . GLY A 1 164 ? -34.748 -10.294 17.157 1.00 49.10 164 GLY A C 1
ATOM 1120 O O . GLY A 1 164 ? -33.853 -10.370 17.982 1.00 49.41 164 GLY A O 1
ATOM 1121 N N . THR A 1 165 ? -35.960 -9.889 17.482 1.00 52.92 165 THR A N 1
ATOM 1122 C CA . THR A 1 165 ? -36.318 -9.705 18.863 1.00 56.27 165 THR A CA 1
ATOM 1123 C C . THR A 1 165 ? -37.528 -10.597 19.155 1.00 58.49 165 THR A C 1
ATOM 1124 O O . THR A 1 165 ? -38.306 -10.952 18.256 1.00 58.12 165 THR A O 1
ATOM 1128 N N . PHE A 1 166 ? -37.643 -10.989 20.412 1.00 61.49 166 PHE A N 1
ATOM 1129 C CA . PHE A 1 166 ? -38.810 -11.694 20.885 1.00 64.89 166 PHE A CA 1
ATOM 1130 C C . PHE A 1 166 ? -39.324 -10.832 22.028 1.00 66.93 166 PHE A C 1
ATOM 1131 O O . PHE A 1 166 ? -38.556 -10.098 22.687 1.00 67.14 166 PHE A O 1
ATOM 1133 N N . LYS A 1 167 ? -40.638 -10.884 22.221 1.00 70.28 167 LYS A N 1
ATOM 1134 C CA . LYS A 1 167 ? -41.342 -10.031 23.192 1.00 72.86 167 LYS A CA 1
ATOM 1135 C C . LYS A 1 167 ? -41.734 -10.849 24.435 1.00 74.89 167 LYS A C 1
ATOM 1136 O O . LYS A 1 167 ? -42.525 -11.811 24.359 1.00 75.25 167 LYS A O 1
ATOM 1140 N N . THR A 1 168 ? -41.159 -10.451 25.570 1.00 77.17 168 THR A N 1
ATOM 1141 C CA . THR A 1 168 ? -41.248 -11.188 26.833 1.00 79.39 168 THR A CA 1
ATOM 1142 C C . THR A 1 168 ? -41.840 -10.263 27.928 1.00 80.52 168 THR A C 1
ATOM 1143 O O . THR A 1 168 ? -42.036 -9.063 27.673 1.00 81.17 168 THR A O 1
ATOM 1147 N N . PRO A 1 169 ? -42.198 -10.823 29.119 1.00 81.45 169 PRO A N 1
ATOM 1148 C CA . PRO A 1 169 ? -42.250 -9.944 30.312 1.00 81.58 169 PRO A CA 1
ATOM 1149 C C . PRO A 1 169 ? -40.882 -9.252 30.511 1.00 81.71 169 PRO A C 1
ATOM 1150 O O . PRO A 1 169 ? -39.901 -9.657 29.872 1.00 82.34 169 PRO A O 1
ATOM 1154 N N . GLU A 1 170 ? -40.805 -8.221 31.359 1.00 81.18 170 GLU A N 1
ATOM 1155 C CA . GLU A 1 170 ? -39.497 -7.659 31.795 1.00 80.39 170 GLU A CA 1
ATOM 1156 C C . GLU A 1 170 ? -38.596 -7.031 30.700 1.00 79.19 170 GLU A C 1
ATOM 1157 O O . GLU A 1 170 ? -37.409 -6.767 30.938 1.00 79.06 170 GLU A O 1
ATOM 1163 N N . GLY A 1 171 ? -39.155 -6.781 29.516 0.87 77.76 171 GLY A N 1
ATOM 1164 C CA . GLY A 1 171 ? -38.384 -6.198 28.408 0.87 75.51 171 GLY A CA 1
ATOM 1165 C C . GLY A 1 171 ? -38.363 -7.059 27.154 0.90 74.08 171 GLY A C 1
ATOM 1166 O O . GLY A 1 171 ? -38.997 -8.117 27.101 1.00 74.35 171 GLY A O 1
ATOM 1167 N N . GLU A 1 172 ? -37.649 -6.595 26.129 1.00 72.07 172 GLU A N 1
ATOM 1168 C CA . GLU A 1 172 ? -37.528 -7.344 24.875 1.00 69.74 172 GLU A CA 1
ATOM 1169 C C . GLU A 1 172 ? -36.170 -8.029 24.817 1.00 67.48 172 GLU A C 1
ATOM 1170 O O . GLU A 1 172 ? -35.166 -7.498 25.310 1.00 67.58 172 GLU A O 1
ATOM 1173 N N . VAL A 1 173 ? -36.130 -9.205 24.203 1.00 64.39 173 VAL A N 1
ATOM 1174 C CA . VAL A 1 173 ? -34.862 -9.925 24.136 1.00 60.78 173 VAL A CA 1
ATOM 1175 C C . VAL A 1 173 ? -34.477 -10.203 22.682 1.00 57.67 173 VAL A C 1
ATOM 1176 O O . VAL A 1 173 ? -35.335 -10.513 21.849 1.00 56.48 173 VAL A O 1
ATOM 1180 N N . GLY A 1 174 ? -33.195 -10.042 22.373 1.00 54.01 174 GLY A N 1
ATOM 1181 C CA . GLY A 1 174 ? -32.694 -10.529 21.094 1.00 50.90 174 GLY A CA 1
ATOM 1182 C C . GLY A 1 174 ? -32.869 -12.036 20.972 1.00 49.27 174 GLY A C 1
ATOM 1183 O O . GLY A 1 174 ? -32.829 -12.755 21.988 1.00 49.01 174 GLY A O 1
ATOM 1184 N N . ALA A 1 175 ? -33.024 -12.519 19.740 1.00 46.81 175 ALA A N 1
ATOM 1185 C CA . ALA A 1 175 ? -33.273 -13.921 19.508 1.00 44.70 175 ALA A CA 1
ATOM 1186 C C . ALA A 1 175 ? -32.612 -14.343 18.212 1.00 43.16 175 ALA A C 1
ATOM 1187 O O . ALA A 1 175 ? -32.799 -13.692 17.150 1.00 43.68 175 ALA A O 1
ATOM 1189 N N . ILE A 1 176 ? -31.802 -15.396 18.305 1.00 38.68 176 ILE A N 1
ATOM 1190 C CA . ILE A 1 176 ? -30.994 -15.859 17.187 1.00 36.88 176 ILE A CA 1
ATOM 1191 C C . ILE A 1 176 ? -31.584 -17.162 16.659 1.00 37.12 176 ILE A C 1
ATOM 1192 O O . ILE A 1 176 ? -31.878 -18.073 17.452 1.00 38.01 176 ILE A O 1
ATOM 1197 N N . ALA A 1 177 ? -31.794 -17.232 15.345 1.00 36.35 177 ALA A N 1
ATOM 1198 C CA . ALA A 1 177 ? -32.244 -18.432 14.671 1.00 36.33 177 ALA A CA 1
ATOM 1199 C C . ALA A 1 177 ? -31.022 -19.162 14.077 1.00 36.48 177 ALA A C 1
ATOM 1200 O O . ALA A 1 177 ? -30.669 -18.955 12.901 1.00 37.30 177 ALA A O 1
ATOM 1202 N N . LEU A 1 178 ? -30.305 -19.938 14.885 1.00 34.06 178 LEU A N 1
ATOM 1203 C CA . LEU A 1 178 ? -29.197 -20.732 14.379 1.00 34.95 178 LEU A CA 1
ATOM 1204 C C . LEU A 1 178 ? -29.238 -22.052 15.168 1.00 35.74 178 LEU A C 1
ATOM 1205 O O . LEU A 1 178 ? -29.458 -22.028 16.385 1.00 36.50 178 LEU A O 1
ATOM 1210 N N . ASP A 1 179 ? -28.943 -23.139 14.480 1.00 35.72 179 ASP A N 1
ATOM 1211 C CA . ASP A 1 179 ? -28.956 -24.532 15.023 1.00 38.15 179 ASP A CA 1
ATOM 1212 C C . ASP A 1 179 ? -27.511 -24.924 15.195 1.00 36.25 179 ASP A C 1
ATOM 1213 O O . ASP A 1 179 ? -26.786 -24.765 14.253 1.00 39.18 179 ASP A O 1
ATOM 1218 N N . PHE A 1 180 ? -27.063 -25.357 16.367 1.00 34.92 180 PHE A N 1
ATOM 1219 C CA . PHE A 1 180 ? -25.736 -25.984 16.534 1.00 33.56 180 PHE A CA 1
ATOM 1220 C C . PHE A 1 180 ? -25.961 -27.349 17.140 1.00 32.56 180 PHE A C 1
ATOM 1221 O O . PHE A 1 180 ? -27.081 -27.615 17.578 1.00 32.09 180 PHE A O 1
ATOM 1229 N N . LYS A 1 181 ? -24.924 -28.174 17.173 1.00 31.16 181 LYS A N 1
ATOM 1230 C CA . LYS A 1 181 ? -25.023 -29.517 17.762 1.00 31.40 181 LYS A CA 1
ATOM 1231 C C . LYS A 1 181 ? -25.377 -29.450 19.253 1.00 31.78 181 LYS A C 1
ATOM 1232 O O . LYS A 1 181 ? -25.010 -28.479 19.935 1.00 32.39 181 LYS A O 1
ATOM 1238 N N . PRO A 1 182 ? -26.012 -30.500 19.775 1.00 31.03 182 PRO A N 1
ATOM 1239 C CA . PRO A 1 182 ? -26.214 -30.544 21.208 1.00 29.65 182 PRO A CA 1
ATOM 1240 C C . PRO A 1 182 ? -24.865 -30.416 21.917 1.00 28.07 182 PRO A C 1
ATOM 1241 O O . PRO A 1 182 ? -23.846 -30.897 21.416 1.00 28.12 182 PRO A O 1
ATOM 1245 N N . GLY A 1 183 ? -24.852 -29.703 23.055 1.00 25.66 183 GLY A N 1
ATOM 1246 C CA . GLY A 1 183 ? -23.629 -29.485 23.820 1.00 23.90 183 GLY A CA 1
ATOM 1247 C C . GLY A 1 183 ? -23.009 -28.115 23.577 1.00 24.76 183 GLY A C 1
ATOM 1248 O O . GLY A 1 183 ? -22.015 -27.787 24.207 1.00 24.68 183 GLY A O 1
ATOM 1249 N N . THR A 1 184 ? -23.580 -27.356 22.657 1.00 24.68 184 THR A N 1
ATOM 1250 C CA . THR A 1 184 ? -23.015 -26.075 22.245 1.00 24.73 184 THR A CA 1
ATOM 1251 C C . THR A 1 184 ? -23.556 -24.903 23.163 1.00 24.30 184 THR A C 1
ATOM 1252 O O . THR A 1 184 ? -23.013 -23.792 23.179 1.00 24.53 184 THR A O 1
ATOM 1256 N N . ALA A 1 185 ? -24.584 -25.192 23.935 1.00 23.58 185 ALA A N 1
ATOM 1257 C CA . ALA A 1 185 ? -25.188 -24.188 24.807 1.00 26.01 185 ALA A CA 1
ATOM 1258 C C . ALA A 1 185 ? -24.156 -23.622 25.743 1.00 25.11 185 ALA A C 1
ATOM 1259 O O . ALA A 1 185 ? -23.389 -24.365 26.394 1.00 23.39 185 ALA A O 1
ATOM 1261 N N . GLY A 1 186 ? -24.158 -22.288 25.877 1.00 25.41 186 GLY A N 1
ATOM 1262 C CA . GLY A 1 186 ? -23.137 -21.643 26.706 1.00 23.84 186 GLY A CA 1
ATOM 1263 C C . GLY A 1 186 ? -22.079 -20.956 25.859 1.00 24.69 186 GLY A C 1
ATOM 1264 O O . GLY A 1 186 ? -21.283 -20.149 26.387 1.00 25.20 186 GLY A O 1
ATOM 1265 N N . SER A 1 187 ? -22.054 -21.233 24.546 1.00 23.07 187 SER A N 1
ATOM 1266 C CA . SER A 1 187 ? -21.154 -20.546 23.655 1.00 24.16 187 SER A CA 1
ATOM 1267 C C . SER A 1 187 ? -21.447 -19.027 23.691 1.00 23.51 187 SER A C 1
ATOM 1268 O O . SER A 1 187 ? -22.641 -18.628 23.607 1.00 23.04 187 SER A O 1
ATOM 1271 N N . PRO A 1 188 ? -20.376 -18.197 23.744 1.00 23.96 188 PRO A N 1
ATOM 1272 C CA . PRO A 1 188 ? -20.708 -16.739 23.920 1.00 25.59 188 PRO A CA 1
ATOM 1273 C C . PRO A 1 188 ? -21.136 -16.042 22.622 1.00 26.69 188 PRO A C 1
ATOM 1274 O O . PRO A 1 188 ? -20.788 -16.524 21.503 1.00 26.37 188 PRO A O 1
ATOM 1278 N N . ILE A 1 189 ? -21.910 -14.944 22.764 1.00 26.12 189 ILE A N 1
ATOM 1279 C CA . ILE A 1 189 ? -22.305 -14.108 21.645 1.00 26.81 189 ILE A CA 1
ATOM 1280 C C . ILE A 1 189 ? -21.605 -12.733 21.803 1.00 28.50 189 ILE A C 1
ATOM 1281 O O . ILE A 1 189 ? -21.657 -12.117 22.902 1.00 27.57 189 ILE A O 1
ATOM 1286 N N . VAL A 1 190 ? -20.929 -12.265 20.748 1.00 29.62 190 VAL A N 1
ATOM 1287 C CA . VAL A 1 190 ? -20.104 -11.074 20.905 1.00 30.37 190 VAL A CA 1
ATOM 1288 C C . VAL A 1 190 ? -20.483 -10.002 19.916 1.00 33.24 190 VAL A C 1
ATOM 1289 O O . VAL A 1 190 ? -20.991 -10.281 18.814 1.00 33.24 190 VAL A O 1
ATOM 1293 N N . ASN A 1 191 ? -20.231 -8.740 20.290 1.00 34.96 191 ASN A N 1
ATOM 1294 C CA . ASN A 1 191 ? -20.472 -7.652 19.352 1.00 35.27 191 ASN A CA 1
ATOM 1295 C C . ASN A 1 191 ? -19.162 -7.291 18.682 1.00 36.31 191 ASN A C 1
ATOM 1296 O O . ASN A 1 191 ? -18.112 -7.905 18.966 1.00 34.36 191 ASN A O 1
ATOM 1301 N N . ARG A 1 192 ? -19.227 -6.299 17.796 1.00 39.77 192 ARG A N 1
ATOM 1302 C CA . ARG A 1 192 ? -18.078 -5.886 16.976 1.00 42.69 192 ARG A CA 1
ATOM 1303 C C . ARG A 1 192 ? -16.841 -5.487 17.793 1.00 43.51 192 ARG A C 1
ATOM 1304 O O . ARG A 1 192 ? -15.738 -5.629 17.308 1.00 44.73 192 ARG A O 1
ATOM 1312 N N . GLU A 1 193 ? -17.000 -5.049 19.051 1.00 44.57 193 GLU A N 1
ATOM 1313 C CA . GLU A 1 193 ? -15.846 -4.806 19.929 1.00 45.12 193 GLU A CA 1
ATOM 1314 C C . GLU A 1 193 ? -15.351 -6.040 20.647 1.00 44.67 193 GLU A C 1
ATOM 1315 O O . GLU A 1 193 ? -14.497 -5.913 21.516 1.00 45.14 193 GLU A O 1
ATOM 1321 N N . GLY A 1 194 ? -15.921 -7.208 20.371 1.00 42.83 194 GLY A N 1
ATOM 1322 C CA . GLY A 1 194 ? -15.482 -8.414 21.100 1.00 41.75 194 GLY A CA 1
ATOM 1323 C C . GLY A 1 194 ? -15.951 -8.439 22.553 1.00 40.03 194 GLY A C 1
ATOM 1324 O O . GLY A 1 194 ? -15.381 -9.151 23.375 1.00 40.91 194 GLY A O 1
ATOM 1325 N N . LYS A 1 195 ? -16.995 -7.678 22.858 1.00 38.62 195 LY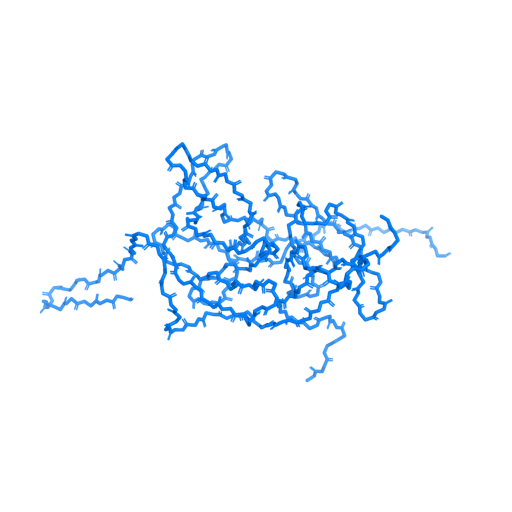S A N 1
ATOM 1326 C CA . LYS A 1 195 ? -17.634 -7.730 24.181 1.00 38.24 195 LYS A CA 1
ATOM 1327 C C . LYS A 1 195 ? -18.759 -8.765 24.142 1.00 34.63 195 LYS A C 1
ATOM 1328 O O . LYS A 1 195 ? -19.477 -8.836 23.171 1.00 35.00 195 LYS A O 1
ATOM 1334 N N . ILE A 1 196 ? -18.920 -9.526 25.206 1.00 31.95 196 ILE A N 1
ATOM 1335 C CA . ILE A 1 196 ? -19.989 -10.554 25.245 1.00 29.45 196 ILE A CA 1
ATOM 1336 C C . ILE A 1 196 ? -21.338 -9.921 25.549 1.00 28.83 196 ILE A C 1
ATOM 1337 O O . ILE A 1 196 ? -21.533 -9.282 26.597 1.00 29.39 196 ILE A O 1
ATOM 1342 N N . VAL A 1 197 ? -22.260 -10.016 24.621 1.00 28.24 197 VAL A N 1
ATOM 1343 C CA . VAL A 1 197 ? -23.638 -9.528 24.844 1.00 29.01 197 VAL A CA 1
ATOM 1344 C C . VAL A 1 197 ? -24.628 -10.558 25.400 1.00 28.57 197 VAL A C 1
ATOM 1345 O O . VAL A 1 197 ? -25.779 -10.235 25.720 1.00 27.94 197 VAL A O 1
ATOM 1349 N N . GLY A 1 198 ? -24.222 -11.833 25.441 1.00 27.50 198 GLY A N 1
ATOM 1350 C CA . GLY A 1 198 ? -25.121 -12.875 26.012 1.00 26.08 198 GLY A CA 1
ATOM 1351 C C . GLY A 1 198 ? -24.486 -14.261 25.723 1.00 25.99 198 GLY A C 1
ATOM 1352 O O . GLY A 1 198 ? -23.408 -14.345 25.078 1.00 24.23 198 GLY A O 1
ATOM 1353 N N . LEU A 1 199 ? -25.122 -15.303 26.233 1.00 22.56 199 LEU A N 1
ATOM 1354 C CA . LEU A 1 199 ? -24.796 -16.671 25.844 1.00 24.32 199 LEU A CA 1
ATOM 1355 C C . LEU A 1 199 ? -25.934 -17.303 25.068 1.00 23.83 199 LEU A C 1
ATOM 1356 O O . LEU A 1 199 ? -27.114 -17.052 25.290 1.00 26.42 199 LEU A O 1
ATOM 1361 N N . TYR A 1 200 ? -25.536 -18.130 24.132 1.00 25.29 200 TYR A N 1
ATOM 1362 C CA . TYR A 1 200 ? -26.434 -18.858 23.231 1.00 26.39 200 TYR A CA 1
ATOM 1363 C C . TYR A 1 200 ? -26.891 -20.162 23.898 1.00 26.59 200 TYR A C 1
ATOM 1364 O O . TYR A 1 200 ? -26.095 -20.828 24.551 1.00 26.65 200 TYR A O 1
ATOM 1373 N N . GLY A 1 201 ? -28.145 -20.547 23.697 1.00 26.57 201 GLY A N 1
ATOM 1374 C CA . GLY A 1 201 ? -28.543 -21.957 23.900 1.00 30.16 201 GLY A CA 1
ATOM 1375 C C . GLY A 1 201 ? -29.779 -22.141 24.772 1.00 30.35 201 GLY A C 1
ATOM 1376 O O . GLY A 1 201 ? -30.139 -23.277 25.158 1.00 31.66 201 GLY A O 1
ATOM 1377 N N . ASN A 1 202 ? -30.404 -21.037 25.146 1.00 30.21 202 ASN A N 1
ATOM 1378 C CA . ASN A 1 202 ? -31.707 -21.138 25.798 1.00 31.80 202 ASN A CA 1
ATOM 1379 C C . ASN A 1 202 ? -32.755 -20.709 24.781 1.00 33.50 202 ASN A C 1
ATOM 1380 O O . ASN A 1 202 ? -32.853 -19.498 24.455 1.00 31.01 202 ASN A O 1
ATOM 1385 N N . GLY A 1 203 ? -33.485 -21.674 24.243 1.00 32.59 203 GLY A N 1
ATOM 1386 C CA . GLY A 1 203 ? -34.392 -21.299 23.214 1.00 36.94 203 GLY A CA 1
ATOM 1387 C C . GLY A 1 203 ? -35.677 -22.088 23.147 1.00 37.88 203 GLY A C 1
ATOM 1388 O O . GLY A 1 203 ? -35.909 -23.009 23.965 1.00 38.48 203 GLY A O 1
ATOM 1389 N N . VAL A 1 204 ? -36.505 -21.685 22.189 1.00 37.41 204 VAL A N 1
ATOM 1390 C CA . VAL A 1 204 ? -37.799 -22.290 21.938 1.00 38.75 204 VAL A CA 1
ATOM 1391 C C . VAL A 1 204 ? -37.894 -22.580 20.449 1.00 39.40 204 VAL A C 1
ATOM 1392 O O . VAL A 1 204 ? -37.042 -22.152 19.636 1.00 36.84 204 VAL A O 1
ATOM 1396 N N . VAL A 1 205 ? -38.923 -23.325 20.075 1.00 41.11 205 VAL A N 1
ATOM 1397 C CA . VAL A 1 205 ? -39.080 -23.683 18.677 1.00 43.29 205 VAL A CA 1
ATOM 1398 C C . VAL A 1 205 ? -40.442 -23.179 18.270 1.00 45.86 205 VAL A C 1
ATOM 1399 O O . VAL A 1 205 ? -41.441 -23.412 18.936 1.00 44.62 205 VAL A O 1
ATOM 1403 N N . THR A 1 206 ? -40.419 -22.475 17.150 1.00 48.52 206 THR A N 1
ATOM 1404 C CA . THR A 1 206 ? -41.563 -21.864 16.544 1.00 51.46 206 THR A CA 1
ATOM 1405 C C . THR A 1 206 ? -42.450 -22.918 15.913 1.00 52.73 206 THR A C 1
ATOM 1406 O O . THR A 1 206 ? -42.000 -24.009 15.549 1.00 52.58 206 THR A O 1
ATOM 1410 N N . THR A 1 207 ? -43.722 -22.582 15.772 1.00 54.29 207 THR A N 1
ATOM 1411 C CA . THR A 1 207 ? -44.656 -23.441 15.047 1.00 55.95 207 THR A CA 1
ATOM 1412 C C . THR A 1 207 ? -44.184 -23.804 13.599 1.00 56.34 207 THR A C 1
ATOM 1413 O O . THR A 1 207 ? -44.412 -24.920 13.127 1.00 56.29 207 THR A O 1
ATOM 1417 N N . SER A 1 208 ? -43.482 -22.902 12.912 1.00 56.41 208 SER A N 1
ATOM 1418 C CA . SER A 1 208 ? -42.919 -23.301 11.622 1.00 56.63 208 SER A CA 1
ATOM 1419 C C . SER A 1 208 ? -41.720 -24.239 11.763 1.00 56.18 208 SER A C 1
ATOM 1420 O O . SER A 1 208 ? -41.086 -24.609 10.755 1.00 56.99 208 SER A O 1
ATOM 1423 N N . GLY A 1 209 ? -41.388 -24.642 12.988 1.00 54.50 209 GLY A N 1
ATOM 1424 C CA . GLY A 1 209 ? -40.244 -25.553 13.161 1.00 51.53 209 GLY A CA 1
ATOM 1425 C C . GLY A 1 209 ? -38.869 -24.883 13.243 1.00 49.54 209 GLY A C 1
ATOM 1426 O O . GLY A 1 209 ? -37.846 -25.559 13.121 1.00 49.21 209 GLY A O 1
ATOM 1427 N N . THR A 1 210 ? -38.829 -23.576 13.508 1.00 46.96 210 THR A N 1
ATOM 1428 C CA . THR A 1 210 ? -37.538 -22.869 13.663 1.00 44.53 210 THR A CA 1
ATOM 1429 C C . THR A 1 210 ? -37.056 -22.692 15.145 1.00 41.40 210 THR A C 1
ATOM 1430 O O . THR A 1 210 ? -37.772 -22.183 16.029 1.00 38.56 210 THR A O 1
ATOM 1434 N N . TYR A 1 211 ? -35.828 -23.136 15.381 1.00 38.96 211 TYR A N 1
ATOM 1435 C CA . TYR A 1 211 ? -35.222 -22.973 16.680 1.00 37.35 211 TYR A CA 1
ATOM 1436 C C . TYR A 1 211 ? -34.715 -21.523 16.867 1.00 35.45 211 TYR A C 1
ATOM 1437 O O . TYR A 1 211 ? -33.871 -21.038 16.107 1.00 36.81 211 TYR A O 1
ATOM 1446 N N . VAL A 1 212 ? -35.176 -20.852 17.907 1.00 34.88 212 VAL A N 1
ATOM 1447 C CA . VAL A 1 212 ? -34.612 -19.572 18.212 1.00 34.13 212 VAL A CA 1
ATOM 1448 C C . VAL A 1 212 ? -34.082 -19.540 19.645 1.00 33.87 212 VAL A C 1
ATOM 1449 O O . VAL A 1 212 ? -34.800 -19.955 20.596 1.00 33.28 212 VAL A O 1
ATOM 1453 N N . SER A 1 213 ? -32.838 -19.059 19.795 1.00 31.21 213 SER A N 1
ATOM 1454 C CA . SER A 1 213 ? -32.189 -18.941 21.104 1.00 30.66 213 SER A CA 1
ATO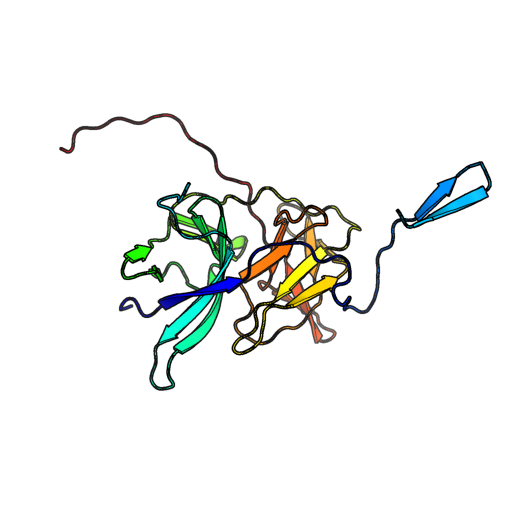M 1455 C C . SER A 1 213 ? -32.290 -17.488 21.563 1.00 30.86 213 SER A C 1
ATOM 1456 O O . SER A 1 213 ? -32.059 -16.565 20.748 1.00 28.40 213 SER A O 1
ATOM 1459 N N . ALA A 1 214 ? -32.589 -17.292 22.835 1.00 30.15 214 ALA A N 1
ATOM 1460 C CA . ALA A 1 214 ? -32.414 -15.974 23.462 1.00 31.51 214 ALA A CA 1
ATOM 1461 C C . ALA A 1 214 ? -30.965 -15.539 23.396 1.00 30.88 214 ALA A C 1
ATOM 1462 O O . ALA A 1 214 ? -30.048 -16.376 23.401 1.00 30.78 214 ALA A O 1
ATOM 1464 N N . ILE A 1 215 ? -30.732 -14.237 23.377 1.00 30.38 215 ILE A N 1
ATOM 1465 C CA . ILE A 1 215 ? -29.423 -13.736 23.742 1.00 29.52 215 ILE A CA 1
ATOM 1466 C C . ILE A 1 215 ? -29.516 -13.610 25.242 1.00 31.06 215 ILE A C 1
ATOM 1467 O O . ILE A 1 215 ? -30.071 -12.617 25.761 1.00 31.76 215 ILE A O 1
ATOM 1472 N N . ALA A 1 216 ? -29.030 -14.613 25.965 1.00 28.84 216 ALA A N 1
ATOM 1473 C CA . ALA A 1 216 ? -29.196 -14.628 27.416 1.00 28.05 216 ALA A CA 1
ATOM 1474 C C . ALA A 1 216 ? -28.156 -13.815 28.096 1.00 27.62 216 ALA A C 1
ATOM 1475 O O . ALA A 1 216 ? -26.977 -14.145 28.019 1.00 26.79 216 ALA A O 1
ATOM 1477 N N . GLN A 1 217 ? -28.585 -12.817 28.882 1.00 28.63 217 GLN A N 1
ATOM 1478 C CA . GLN A 1 217 ? -27.627 -11.853 29.453 1.00 29.87 217 GLN A CA 1
ATOM 1479 C C . GLN A 1 217 ? -28.178 -11.358 30.790 1.00 29.92 217 GLN A C 1
ATOM 1480 O O . GLN A 1 217 ? -29.385 -11.257 30.971 1.00 31.03 217 GLN A O 1
ATOM 1486 N N . ALA A 1 218 ? -27.284 -11.171 31.740 1.00 29.19 218 ALA A N 1
ATOM 1487 C CA . ALA A 1 218 ? -27.622 -10.522 33.017 1.00 32.29 218 ALA A CA 1
ATOM 1488 C C . ALA A 1 218 ? -26.805 -9.211 33.140 1.00 32.70 218 ALA A C 1
ATOM 1489 O O . ALA A 1 218 ? -25.748 -9.060 32.507 1.00 32.52 218 ALA A O 1
ATOM 1491 N N . LYS A 1 219 ? -27.269 -8.308 34.017 1.00 35.88 219 LYS A N 1
ATOM 1492 C CA . LYS A 1 219 ? -26.480 -7.142 34.485 1.00 36.35 219 LYS A CA 1
ATOM 1493 C C . LYS A 1 219 ? -25.217 -7.619 35.188 1.00 35.10 219 LYS A C 1
ATOM 1494 O O . LYS A 1 219 ? -25.236 -8.621 35.963 1.00 35.00 219 LYS A O 1
ATOM 1500 N N . ALA A 1 220 ? -24.117 -6.914 34.958 1.00 33.16 220 ALA A N 1
ATOM 1501 C CA . ALA A 1 220 ? -22.858 -7.162 35.661 1.00 33.53 220 ALA A CA 1
ATOM 1502 C C . ALA A 1 220 ? -22.995 -6.909 37.177 1.00 34.84 220 ALA A C 1
ATOM 1503 O O . ALA A 1 220 ? -23.721 -5.975 37.540 1.00 33.43 220 ALA A O 1
ATOM 1505 N N . SER A 1 221 ? -22.395 -7.737 38.048 1.00 33.28 221 SER A N 1
ATOM 1506 C CA . SER A 1 221 ? -22.633 -7.576 39.476 1.00 37.95 221 SER A CA 1
ATOM 1507 C C . SER A 1 221 ? -21.740 -6.418 40.046 1.00 40.10 221 SER A C 1
ATOM 1508 O O . SER A 1 2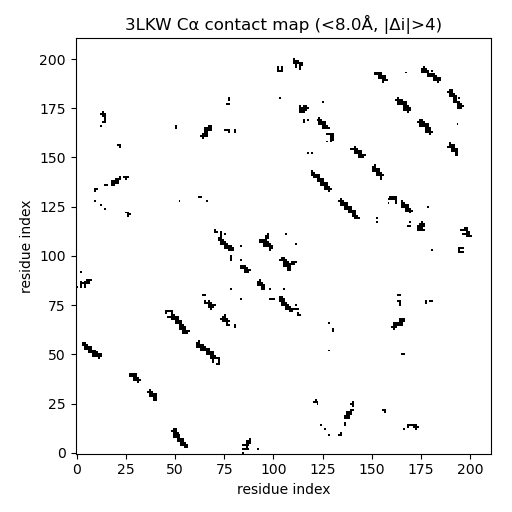21 ? -20.766 -5.934 39.379 1.00 38.63 221 SER A O 1
ATOM 1511 N N . GLN A 1 222 ? -22.013 -6.040 41.288 1.00 42.54 222 GLN A N 1
ATOM 1512 C CA . GLN A 1 222 ? -21.157 -5.016 41.933 1.00 46.53 222 GLN A CA 1
ATOM 1513 C C . GLN A 1 222 ? -21.102 -5.220 43.432 1.00 47.57 222 GLN A C 1
ATOM 1514 O O . GLN A 1 222 ? -21.908 -5.992 44.011 1.00 46.78 222 GLN A O 1
ATOM 1520 N N . GLU A 1 223 ? -20.122 -4.573 44.066 1.00 49.39 223 GLU A N 1
ATOM 1521 C CA . GLU A 1 223 ? -19.926 -4.700 45.521 1.00 51.64 223 GLU A CA 1
ATOM 1522 C C . GLU A 1 223 ? -21.150 -4.140 46.247 1.00 52.80 223 GLU A C 1
ATOM 1523 O O . GLU A 1 223 ? -21.680 -3.066 45.849 1.00 51.04 223 GLU A O 1
ATOM 1529 N N . GLY A 1 224 ? -21.614 -4.890 47.258 1.00 54.29 224 GLY A N 1
ATOM 1530 C CA . GLY A 1 224 ? -22.616 -4.392 48.216 1.00 57.34 224 GLY A CA 1
ATOM 1531 C C . GLY A 1 224 ? -22.012 -3.594 49.388 1.00 59.20 224 GLY A C 1
ATOM 1532 O O . GLY A 1 224 ? -20.804 -3.278 49.370 1.00 58.55 224 GLY A O 1
ATOM 1533 N N . PRO A 1 225 ? -22.858 -3.217 50.391 1.00 60.68 225 PRO A N 1
ATOM 1534 C CA . PRO A 1 225 ? -22.358 -2.723 51.693 1.00 61.75 225 PRO A CA 1
ATOM 1535 C C . PRO A 1 225 ? -21.419 -3.724 52.370 1.00 63.34 225 PRO A C 1
ATOM 1536 O O . PRO A 1 225 ? -21.563 -4.945 52.173 1.00 63.44 225 PRO A O 1
ATOM 1540 N N . LEU A 1 226 ? -20.471 -3.205 53.160 1.00 64.77 226 LEU A N 1
ATOM 1541 C CA . LEU A 1 226 ? -19.472 -4.014 53.892 1.00 66.15 226 LEU A CA 1
ATOM 1542 C C . LEU A 1 226 ? -20.059 -4.684 55.150 1.00 68.06 226 LEU A C 1
ATOM 1543 O O . LEU A 1 226 ? -20.737 -4.017 55.933 1.00 68.03 226 LEU A O 1
ATOM 1548 N N . PRO A 1 227 ? -19.817 -6.008 55.330 1.00 70.31 227 PRO A N 1
ATOM 1549 C CA . PRO A 1 227 ? -20.099 -6.688 56.616 1.00 72.42 227 PRO A CA 1
ATOM 1550 C C . PRO A 1 227 ? -18.889 -6.630 57.590 1.00 74.25 227 PRO A C 1
ATOM 1551 O O . PRO A 1 227 ? -17.914 -5.898 57.323 1.00 74.53 227 PRO A O 1
ATOM 1555 N N . GLU A 1 228 ? -18.943 -7.374 58.693 1.00 76.41 228 GLU A N 1
ATOM 1556 C CA . GLU A 1 228 ? -17.776 -7.675 59.545 1.00 77.71 228 GLU A CA 1
ATOM 1557 C C . GLU A 1 228 ? -18.114 -8.953 60.233 1.00 78.34 228 GLU A C 1
ATOM 1558 O O . GLU A 1 228 ? -19.186 -9.441 60.006 1.00 78.47 228 GLU A O 1
ATOM 1564 N N . ILE A 1 229 ? -17.235 -9.508 61.070 1.00 79.42 229 ILE A N 1
ATOM 1565 C CA . ILE A 1 229 ? -17.563 -10.762 61.793 1.00 80.32 229 ILE A CA 1
ATOM 1566 C C . ILE A 1 229 ? -16.690 -11.205 62.977 1.00 81.20 229 ILE A C 1
ATOM 1567 O O . ILE A 1 229 ? -15.829 -10.459 63.414 1.00 81.18 229 ILE A O 1
ATOM 1568 N N . GLU A 1 230 ? -16.903 -12.433 63.467 1.00 81.70 230 GLU A N 1
ATOM 1569 C CA . GLU A 1 230 ? -16.042 -13.012 64.505 1.00 82.36 230 GLU A CA 1
ATOM 1570 C C . GLU A 1 230 ? -15.994 -14.542 64.578 1.00 82.57 230 GLU A C 1
ATOM 1571 O O . GLU A 1 230 ? -16.583 -15.143 65.456 1.00 82.05 230 GLU A O 1
ATOM 1577 N N . ASP A 1 231 ? -15.247 -15.132 63.651 1.00 82.89 231 ASP A N 1
ATOM 1578 C CA . ASP A 1 231 ? -15.222 -16.555 63.381 1.00 83.01 231 ASP A CA 1
ATOM 1579 C C . ASP A 1 231 ? -13.825 -17.044 63.032 1.00 82.62 231 ASP A C 1
ATOM 1580 O O . ASP A 1 231 ? -13.647 -17.731 62.045 1.00 82.37 231 ASP A O 1
ATOM 1585 N N . GLU A 1 232 ? -12.836 -16.678 63.831 1.00 82.01 232 GLU A N 1
ATOM 1586 C CA . GLU A 1 232 ? -11.462 -17.075 63.561 1.00 81.38 232 GLU A CA 1
ATOM 1587 C C . GLU A 1 232 ? -11.165 -18.345 64.337 1.00 81.08 232 GLU A C 1
ATOM 1588 O O . GLU A 1 232 ? -11.353 -18.396 65.536 1.00 80.75 232 GLU A O 1
#

InterPro domains:
  IPR000069 Envelope glycoprotein M, flavivirus [PF01004] (207-280)
  IPR000208 RNA-directed RNA polymerase, fingers/palm subdomains, flavivirus [PF00972] (2743-3192)
  IPR000336 Flavivirus/Alphavirus glycoprotein, immunoglobulin-like domain superfamily [G3DSA:2.60.40.350] (575-678)
  IPR000404 Flavivirus non-structural protein NS4A [PF01350] (2099-2239)
  IPR000487 Non-structural protein NS2B, flavivirus [PF01002] (1349-1475)
  IPR000487 Non-structural protein NS2B, flavivirus [PS51527] (1346-1475)
  IPR000752 Flavivirus non-structural protein NS2A [PF01005] (1138-1312)
  IPR001122 Capsid protein C, flavivirus [PF01003] (6-112)
  IPR001157 Non-structural protein NS1, flavivirus [PF00948] (777-1130)
  IPR001528 Flavivirus non-structural protein NS4B [PF01349] (2245-2486)
  IPR001650 Helicase, C-terminal domain-like [PS51194] (1822-1988)
  IPR001650 Helicase, C-terminal domain-like [SM00490] (1845-1941)
  IPR001850 Non-structural protein NS3, peptidase S7, flavivirus [PF00949] (1493-1642)
  IPR001850 Non-structural protein NS3, peptidase S7, flavivirus [PS51528] (1476-1653)
  IPR002535 Flavivirus polyprotein propeptide [PF01570] (120-204)
  IPR002877 Ribosomal RNA methyltransferase, FtsJ domain [PF01728] (2548-2714)
  IPR007094 RNA-directed RNA polymerase, catalytic domain [PS50507] (3020-3169)
  IPR009003 Peptidase S1, PA clan [SSF50494] (1481-1644)
  IPR011492 Non-structural protein NS3-like, DEAD-box helicase, flavivirus [PF07652] (1659-1806)
  IPR011998 Envelope glycoprotein E, central and dimerisation domain, flavivirus [PF00869] (282-576)

CATH classification: 2.40.10.120 (+1 more: 2.40.10.10)